Protein 3KYF (pdb70)

Nearest PDB structures (foldseek):
  3kyf-assembly1_A  TM=1.004E+00  e=5.382E-46  Pseudomonas putida KT2440
  2gjg-assembly1_A-2  TM=5.009E-01  e=6.702E-38  Pseudomonas putida KT2440
  5vx6-assembly1_A  TM=5.364E-01  e=2.526E-08  Bacillus subtilis subsp. subtilis str. 168
  3ba3-assembly1_A  TM=5.776E-01  e=5.007E-01  Lactiplantibacillus plantarum WCFS1
  2ou5-assembly1_B  TM=3.937E-01  e=4.277E-01  Jannaschia sp. CCS1

Secondary structure (DSSP, 8-state):
--PPEEE-SHHHHHHHHHHHHHTT--EEEEETT---EEEE-EEEEETTTTEEEEE--BSGGGHHHHHTT--EEEEEEETTEEEEEEE-S--EEEEETTEEEEEEPPPS-EEEE---SSPPEEPPGGGPPEEEE--TT--SSSPEEEEEEEE-SSEEEEEEEB--GGG--TT-EEEEEEETTTT-EEEEEEEEEEEEEEGGGTEEEEEEEEES--HHHHHHHHHHHHHHHH-

CATH classification: 2.30.110.10 (+1 more: 2.40.10.220)

InterPro domains:
  IPR009875 PilZ domain [PF07238] (121-234)
  IPR009926 Type III secretion system flagellar brake protein YcgR, PilZN domain [PF07317] (14-118)
  IPR012349 FMN-binding split barrel [G3DSA:2.30.110.10] (8-121)
  IPR023787 Type III secretion system flagellar brake protein YcgR [MF_01457] (7-243)

B-factor: mean 34.26, std 12.41, range [9.66, 93.75]

Structure (mmCIF, N/CA/C/O backbone):
data_3KYF
#
_entry.id   3KYF
#
_cell.length_a   112.700
_cell.length_b   41.304
_cell.length_c   61.590
_cell.angle_alpha   90.00
_cell.angle_beta   92.21
_cell.angle_gamma   90.00
#
_symmetry.space_group_name_H-M   'C 1 2 1'
#
loop_
_entity.id
_entity.type
_entity.pdbx_description
1 polymer 'Putative uncharacterized protein'
2 non-polymer "GUANOSINE-5'-MONOPHOSPHATE"
3 water water
#
loop_
_atom_site.group_PDB
_atom_site.id
_atom_site.type_symbol
_atom_site.label_atom_id
_atom_site.label_alt_id
_atom_site.label_comp_id
_atom_site.label_asym_id
_atom_site.label_entity_id
_atom_site.label_seq_id
_atom_site.pdbx_PDB_ins_code
_atom_site.Cartn_x
_atom_site.Cartn_y
_atom_site.Cartn_z
_atom_site.occupancy
_atom_site.B_iso_or_equiv
_atom_site.auth_seq_id
_atom_site.auth_comp_id
_atom_site.auth_asym_id
_atom_site.auth_atom_id
_atom_site.pdbx_PDB_model_num
ATOM 1 N N . PRO A 1 1 ? -5.253 20.709 2.744 1.00 56.29 8 PRO A N 1
ATOM 2 C CA . PRO A 1 1 ? -6.490 21.326 3.279 1.00 55.41 8 PRO A CA 1
ATOM 3 C C . PRO A 1 1 ? -7.770 20.611 2.821 1.00 53.59 8 PRO A C 1
ATOM 4 O O . PRO A 1 1 ? -8.069 19.517 3.292 1.00 54.88 8 PRO A O 1
ATOM 8 N N . GLN A 1 2 ? -8.513 21.241 1.911 1.00 50.83 9 GLN A N 1
ATOM 9 C CA . GLN A 1 2 ? -9.768 20.710 1.358 1.00 47.21 9 GLN A CA 1
ATOM 10 C C . GLN A 1 2 ? -10.910 20.558 2.350 1.00 41.40 9 GLN A C 1
ATOM 11 O O . GLN A 1 2 ? -10.893 19.683 3.213 1.00 40.11 9 GLN A O 1
ATOM 17 N N . PRO A 1 3 ? -11.939 21.404 2.215 1.00 38.20 10 PRO A N 1
ATOM 18 C CA . PRO A 1 3 ? -13.105 21.383 3.099 1.00 33.48 10 PRO A CA 1
ATOM 19 C C . PRO A 1 3 ? -13.938 20.115 2.958 1.00 31.99 10 PRO A C 1
ATOM 20 O O . PRO A 1 3 ? -13.792 19.362 1.999 1.00 30.52 10 PRO A O 1
ATOM 24 N N . PRO A 1 4 ? -14.825 19.860 3.925 1.00 31.87 11 PRO A N 1
ATOM 25 C CA . PRO A 1 4 ? -15.665 18.661 3.868 1.00 31.51 11 PRO A CA 1
ATOM 26 C C . PRO A 1 4 ? -16.734 18.665 2.784 1.00 32.31 11 PRO A C 1
ATOM 27 O O . PRO A 1 4 ? -17.110 19.720 2.252 1.00 28.83 11 PRO A O 1
ATOM 31 N N . LYS A 1 5 ? -17.185 17.465 2.428 1.00 29.72 12 LYS A N 1
ATOM 32 C CA . LYS A 1 5 ? -18.244 17.317 1.447 1.00 27.65 12 LYS A CA 1
ATOM 33 C C . LYS A 1 5 ? -19.476 17.788 2.195 1.00 27.19 12 LYS A C 1
ATOM 34 O O . LYS A 1 5 ? -19.594 17.592 3.412 1.00 22.45 12 LYS A O 1
ATOM 40 N N . VAL A 1 6 ? -20.385 18.417 1.471 1.00 26.53 13 VAL A N 1
ATOM 41 C CA . VAL A 1 6 ? -21.640 18.868 2.055 1.00 28.49 13 VAL A CA 1
ATOM 42 C C . VAL A 1 6 ? -22.687 17.926 1.480 1.00 30.12 13 VAL A C 1
ATOM 43 O O . VAL A 1 6 ? -22.956 17.974 0.280 1.00 32.05 13 VAL A O 1
ATOM 47 N N . LEU A 1 7 ? -23.243 17.054 2.316 1.00 26.03 14 LEU A N 1
ATOM 48 C CA . LEU A 1 7 ? -24.263 16.118 1.872 1.00 28.13 14 LEU A CA 1
ATOM 49 C C . LEU A 1 7 ? -25.592 16.822 2.090 1.00 30.72 14 LEU A C 1
ATOM 50 O O . LEU A 1 7 ? -25.889 17.275 3.202 1.00 29.32 14 LEU A O 1
ATOM 55 N N . SER A 1 8 ? -26.404 16.922 1.044 1.00 30.98 15 SER A N 1
ATOM 56 C CA . SER A 1 8 ? -27.666 17.621 1.204 1.00 32.18 15 SER A CA 1
ATOM 57 C C . SER A 1 8 ? -28.922 16.867 0.809 1.00 34.17 15 SER A C 1
ATOM 58 O O . SER A 1 8 ? -29.997 17.457 0.766 1.00 36.98 15 SER A O 1
ATOM 61 N N . THR A 1 9 ? -28.810 15.571 0.539 1.00 33.03 16 THR A N 1
ATOM 62 C CA . THR A 1 9 ? -29.989 14.804 0.164 1.00 34.98 16 THR A CA 1
ATOM 63 C C . THR A 1 9 ? -30.374 13.794 1.243 1.00 33.66 16 THR A C 1
ATOM 64 O O . THR A 1 9 ? -29.513 13.192 1.875 1.00 33.09 16 THR A O 1
ATOM 68 N N . PRO A 1 10 ? -31.682 13.619 1.485 1.00 33.53 17 PRO A N 1
ATOM 69 C CA . PRO A 1 10 ? -32.149 12.670 2.499 1.00 31.01 17 PRO A CA 1
ATOM 70 C C . PRO A 1 10 ? -31.509 11.297 2.346 1.00 31.64 17 PRO A C 1
ATOM 71 O O . PRO A 1 10 ? -31.152 10.651 3.332 1.00 30.20 17 PRO A O 1
ATOM 75 N N . LEU A 1 11 ? -31.365 10.857 1.104 1.00 32.65 18 LEU A N 1
ATOM 76 C CA . LEU A 1 11 ? -30.763 9.564 0.798 1.00 35.07 18 LEU A CA 1
ATOM 77 C C . LEU A 1 11 ? -29.339 9.432 1.363 1.00 34.07 18 LEU A C 1
ATOM 78 O O . LEU A 1 11 ? -29.032 8.470 2.073 1.00 34.53 18 LEU A O 1
ATOM 83 N N . GLU A 1 12 ? -28.479 10.397 1.041 1.00 29.43 19 GLU A N 1
ATOM 84 C CA . GLU A 1 12 ? -27.094 10.399 1.511 1.00 29.04 19 GLU A CA 1
ATOM 85 C C . GLU A 1 12 ? -27.038 10.606 3.019 1.00 26.47 19 GLU A C 1
ATOM 86 O O . GLU A 1 12 ? -26.339 9.889 3.734 1.00 25.12 19 GLU A O 1
ATOM 92 N N . ILE A 1 13 ? -27.766 11.614 3.482 1.00 25.34 20 ILE A N 1
ATOM 93 C CA . ILE A 1 13 ? -27.831 11.941 4.900 1.00 26.97 20 ILE A CA 1
ATOM 94 C C . ILE A 1 13 ? -28.207 10.709 5.736 1.00 25.21 20 ILE A C 1
ATOM 95 O O . ILE A 1 13 ? -27.494 10.359 6.679 1.00 23.35 20 ILE A O 1
ATOM 100 N N . ALA A 1 14 ? -29.300 10.041 5.373 1.00 23.17 21 ALA A N 1
ATOM 101 C CA . ALA A 1 14 ? -29.758 8.861 6.102 1.00 23.57 21 ALA A CA 1
ATOM 102 C C . ALA A 1 14 ? -28.771 7.704 6.024 1.00 24.06 21 ALA A C 1
ATOM 103 O O . ALA A 1 14 ? -28.613 6.946 6.986 1.00 23.59 21 ALA A O 1
ATOM 105 N N . ALA A 1 15 ? -28.105 7.565 4.883 1.00 24.37 22 ALA A N 1
ATOM 106 C CA . ALA A 1 15 ? -27.144 6.481 4.716 1.00 24.84 22 ALA A CA 1
ATOM 107 C C . ALA A 1 15 ? -25.945 6.648 5.634 1.00 23.85 22 ALA A C 1
ATOM 108 O O . ALA A 1 15 ? -25.431 5.670 6.180 1.00 23.81 22 ALA A O 1
ATOM 110 N N . ASN A 1 16 ? -25.482 7.880 5.805 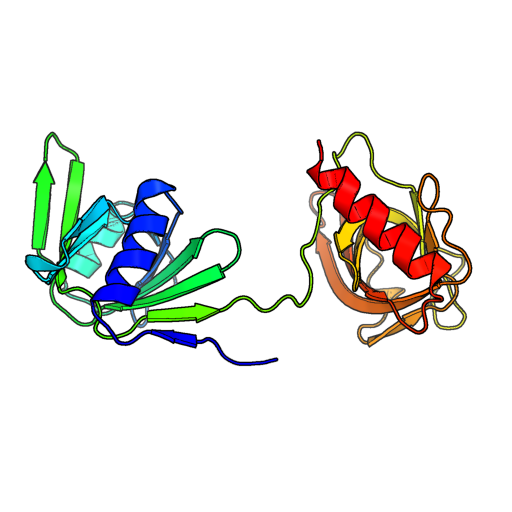1.00 23.70 23 ASN A N 1
ATOM 111 C CA . ASN A 1 16 ? -24.339 8.108 6.676 1.00 24.29 23 ASN A CA 1
ATOM 112 C C . ASN A 1 16 ? -24.768 7.977 8.145 1.00 26.42 23 ASN A C 1
ATOM 113 O O . ASN A 1 16 ? -24.020 7.450 8.979 1.00 27.73 23 ASN A O 1
ATOM 118 N N . LEU A 1 17 ? -25.977 8.437 8.459 1.00 24.45 24 LEU A N 1
ATOM 119 C CA . LEU A 1 17 ? -26.493 8.337 9.819 1.00 24.95 24 LEU A CA 1
ATOM 120 C C . LEU A 1 17 ? -26.686 6.873 10.210 1.00 26.48 24 LEU A C 1
ATOM 121 O O . LEU A 1 17 ? -26.481 6.507 11.365 1.00 24.57 24 LEU A O 1
ATOM 126 N N . ARG A 1 18 ? -27.078 6.034 9.252 1.00 28.14 25 ARG A N 1
ATOM 127 C CA . ARG A 1 18 ? -27.275 4.621 9.552 1.00 29.51 25 ARG A CA 1
ATOM 128 C C . ARG A 1 18 ? -25.930 3.967 9.876 1.00 27.89 25 ARG A C 1
ATOM 129 O O . ARG A 1 18 ? -25.850 3.074 10.728 1.00 27.64 25 ARG A O 1
ATOM 137 N N . GLN A 1 19 ? -24.875 4.419 9.203 1.00 25.04 26 GLN A N 1
ATOM 138 C CA . GLN A 1 19 ? -23.545 3.877 9.449 1.00 25.14 26 GLN A CA 1
ATOM 139 C C . GLN A 1 19 ? -23.075 4.202 10.870 1.00 26.91 26 GLN A C 1
ATOM 140 O O . GLN A 1 19 ? -22.492 3.344 11.537 1.00 26.00 26 GLN A O 1
ATOM 146 N N . LEU A 1 20 ? -23.338 5.427 11.338 1.00 24.46 27 LEU A N 1
ATOM 147 C CA . LEU A 1 20 ? -22.950 5.824 12.695 1.00 23.40 27 LEU A CA 1
ATOM 148 C C . LEU A 1 20 ? -23.720 4.947 13.682 1.00 25.78 27 LEU A C 1
ATOM 149 O O . LEU A 1 20 ? -23.197 4.533 14.736 1.00 24.06 27 LEU A O 1
ATOM 154 N N . GLN A 1 21 ? -24.966 4.663 13.317 1.00 25.14 28 GLN A N 1
ATOM 155 C CA . GLN A 1 21 ? -25.857 3.849 14.132 1.00 28.69 28 GLN A CA 1
ATOM 156 C C . GLN A 1 21 ? -25.393 2.396 14.225 1.00 30.38 28 GLN A C 1
ATOM 157 O O . GLN A 1 21 ? -25.136 1.882 15.306 1.00 31.09 28 GLN A O 1
ATOM 163 N N . GLU A 1 22 ? -25.277 1.747 13.078 1.00 33.28 29 GLU A N 1
ATOM 164 C CA . GLU A 1 22 ? -24.876 0.352 13.034 1.00 36.62 29 GLU A CA 1
ATOM 165 C C . GLU A 1 22 ? -23.504 0.075 13.636 1.00 36.75 29 GLU A C 1
ATOM 166 O O . GLU A 1 22 ? -23.255 -1.025 14.115 1.00 35.81 29 GLU A O 1
ATOM 172 N N . SER A 1 23 ? -22.623 1.073 13.620 1.00 35.21 30 SER A N 1
ATOM 173 C CA . SER A 1 23 ? -21.284 0.919 14.180 1.00 32.59 30 SER A CA 1
ATOM 174 C C . SER A 1 23 ? -21.209 1.428 15.618 1.00 31.28 30 SER A C 1
ATOM 175 O O . SER A 1 23 ? -20.164 1.337 16.255 1.00 33.03 30 SER A O 1
ATOM 178 N N . HIS A 1 24 ? -22.307 1.974 16.128 1.00 30.29 31 HIS A N 1
ATOM 179 C CA . HIS A 1 24 ? -22.321 2.497 17.489 1.00 34.61 31 HIS A CA 1
ATOM 180 C C . HIS A 1 24 ? -21.174 3.512 17.646 1.00 33.38 31 HIS A C 1
ATOM 181 O O . HIS A 1 24 ? -20.459 3.533 18.654 1.00 32.39 31 HIS A O 1
ATOM 188 N N . ASP A 1 25 ? -20.992 4.347 16.629 1.00 32.37 32 ASP A N 1
ATOM 189 C CA . ASP A 1 25 ? -19.950 5.363 16.678 1.00 30.11 32 ASP A CA 1
ATOM 190 C C . ASP A 1 25 ? -20.348 6.451 17.673 1.00 27.73 32 ASP A C 1
ATOM 191 O O . ASP A 1 25 ? -21.426 7.035 17.589 1.00 29.04 32 ASP A O 1
ATOM 196 N N . PRO A 1 26 ? -19.482 6.727 18.647 1.00 28.25 33 PRO A N 1
ATOM 197 C CA . PRO A 1 26 ? -19.810 7.761 19.627 1.00 25.81 33 PRO A CA 1
ATOM 198 C C . PRO A 1 26 ? -19.902 9.153 19.007 1.00 23.26 33 PRO A C 1
ATOM 199 O O . PRO A 1 26 ? -19.107 9.518 18.136 1.00 21.83 33 PRO A O 1
ATOM 203 N N . LEU A 1 27 ? -20.878 9.924 19.472 1.00 20.45 34 LEU A N 1
ATOM 204 C CA . LEU A 1 27 ? -21.104 11.280 18.987 1.00 20.95 34 LEU A CA 1
ATOM 205 C C . LEU A 1 27 ? -20.749 12.263 20.084 1.00 24.38 34 LEU A C 1
ATOM 206 O O . LEU A 1 27 ? -20.850 11.944 21.274 1.00 21.89 34 LEU A O 1
ATOM 211 N N . ILE A 1 28 ? -20.322 13.455 19.690 1.00 22.33 35 ILE A N 1
ATOM 212 C CA . ILE A 1 28 ? -20.048 14.487 20.675 1.00 24.93 35 ILE A CA 1
ATOM 213 C C . ILE A 1 28 ? -21.069 15.566 20.380 1.00 23.78 35 ILE A C 1
ATOM 214 O O . ILE A 1 28 ? -21.165 16.058 19.255 1.00 24.95 35 ILE A O 1
ATOM 219 N N . ILE A 1 29 ? -21.849 15.903 21.395 1.00 25.54 36 ILE A N 1
ATOM 220 C CA . ILE A 1 29 ? -22.860 16.922 21.279 1.00 24.49 36 ILE A CA 1
ATOM 221 C C . ILE A 1 29 ? -22.384 18.194 21.978 1.00 26.59 36 ILE A C 1
ATOM 222 O O . ILE A 1 29 ? -21.948 18.165 23.131 1.00 27.78 36 ILE A O 1
ATOM 227 N N . THR A 1 30 ? -22.452 19.308 21.268 1.00 23.99 37 THR A N 1
ATOM 228 C CA . THR A 1 30 ? -22.039 20.582 21.826 0.50 26.14 37 THR A CA 1
ATOM 229 C C . THR A 1 30 ? -23.201 21.556 21.761 1.00 25.15 37 THR A C 1
ATOM 230 O O . THR A 1 30 ? -23.653 21.915 20.678 1.00 29.50 37 THR A O 1
ATOM 234 N N . PHE A 1 31 ? -23.707 21.972 22.918 1.00 28.76 38 PHE A N 1
ATOM 235 C CA . PHE A 1 31 ? -24.821 22.920 22.955 1.00 29.77 38 PHE A CA 1
ATOM 236 C C . PHE A 1 31 ? -24.324 24.344 22.723 1.00 33.02 38 PHE A C 1
ATOM 237 O O . PHE A 1 31 ? -23.231 24.719 23.157 1.00 29.53 38 PHE A O 1
ATOM 245 N N . HIS A 1 32 ? -25.120 25.127 22.008 1.00 35.80 39 HIS A N 1
ATOM 246 C CA . HIS A 1 32 ? -24.749 26.501 21.719 1.00 41.60 39 HIS A CA 1
ATOM 247 C C . HIS A 1 32 ? -24.389 27.271 22.986 1.00 40.91 39 HIS A C 1
ATOM 248 O O . HIS A 1 32 ? -25.167 27.331 23.939 1.00 39.14 39 HIS A O 1
ATOM 255 N N . ASP A 1 33 ? -23.195 27.846 22.995 1.00 41.94 40 ASP A N 1
ATOM 256 C CA . ASP A 1 33 ? -22.756 28.653 24.119 1.00 42.28 40 ASP A CA 1
ATOM 257 C C . ASP A 1 33 ? -22.653 27.911 25.457 1.00 42.85 40 ASP A C 1
ATOM 258 O O . ASP A 1 33 ? -22.969 28.461 26.516 1.00 40.39 40 ASP A O 1
ATOM 263 N N . ARG A 1 34 ? -22.221 26.655 25.401 1.00 41.17 41 ARG A N 1
ATOM 264 C CA . ARG A 1 34 ? -22.022 25.844 26.601 1.00 41.14 41 ARG A CA 1
ATOM 265 C C . ARG A 1 34 ? -20.769 24.994 26.388 1.00 42.95 41 ARG A C 1
ATOM 266 O O . ARG A 1 34 ? -20.702 24.165 25.485 1.00 44.01 41 ARG A O 1
ATOM 274 N N . SER A 1 35 ? -19.771 25.227 27.229 1.00 44.39 42 SER A N 1
ATOM 275 C CA . SER A 1 35 ? -18.489 24.549 27.133 1.00 46.86 42 SER A CA 1
ATOM 276 C C . SER A 1 35 ? -18.507 23.035 27.059 1.00 45.49 42 SER A C 1
ATOM 277 O O . SER A 1 35 ? -17.983 22.445 26.115 1.00 47.28 42 SER A O 1
ATOM 280 N N . HIS A 1 36 ? -19.108 22.415 28.064 1.00 43.40 43 HIS A N 1
ATOM 281 C CA . HIS A 1 36 ? -19.153 20.966 28.188 1.00 42.08 43 HIS A CA 1
ATOM 282 C C . HIS A 1 36 ? -19.639 20.150 26.995 1.00 41.07 43 HIS A C 1
ATOM 283 O O . HIS A 1 36 ? -20.649 20.476 26.376 1.00 40.48 43 HIS A O 1
ATOM 290 N N . ARG A 1 37 ? -18.917 19.078 26.673 1.00 39.98 44 ARG A N 1
ATOM 291 C CA . ARG A 1 37 ? -19.334 18.216 25.569 1.00 42.02 44 ARG A CA 1
ATOM 292 C C . ARG A 1 37 ? -19.974 16.935 26.094 1.00 38.31 44 ARG A C 1
ATOM 293 O O . ARG A 1 37 ? -19.466 16.290 27.008 1.00 40.02 44 ARG A O 1
ATOM 301 N N . PHE A 1 38 ? -21.111 16.584 25.516 1.00 32.91 45 PHE A N 1
ATOM 302 C CA . PHE A 1 38 ? -21.834 15.405 25.942 1.00 31.41 45 PHE A CA 1
ATOM 303 C C . PHE A 1 38 ? -21.691 14.290 24.913 1.00 30.52 45 PHE A C 1
ATOM 304 O O . PHE A 1 38 ? -21.319 14.535 23.765 1.00 32.10 45 PHE A O 1
ATOM 312 N N . GLN A 1 39 ? -21.961 13.063 25.334 1.00 29.47 46 GLN A N 1
ATOM 313 C CA . GLN A 1 39 ? -21.870 11.932 24.429 1.00 32.22 46 GLN A CA 1
ATOM 314 C C . GLN A 1 39 ? -23.227 11.325 24.171 1.00 30.14 46 GLN A C 1
ATOM 315 O O . GLN A 1 39 ? -24.086 11.312 25.045 1.00 32.82 46 GLN A O 1
ATOM 321 N N . SER A 1 40 ? -23.400 10.811 22.961 1.00 28.44 47 SER A N 1
ATOM 322 C CA . SER A 1 40 ? -24.646 10.188 22.554 1.00 26.94 47 SER A CA 1
ATOM 323 C C . SER A 1 40 ? -24.309 9.193 21.447 1.00 25.84 47 SER A C 1
ATOM 324 O O . SER A 1 40 ? -23.138 8.908 21.190 1.00 24.77 47 SER A O 1
ATOM 327 N N . TYR A 1 41 ? -25.344 8.656 20.813 1.00 25.93 48 TYR A N 1
ATOM 328 C CA . TYR A 1 41 ? -25.208 7.697 19.725 1.00 24.27 48 TYR A CA 1
ATOM 329 C C . TYR A 1 41 ? -26.451 7.861 18.851 1.00 23.47 48 TYR A C 1
ATOM 330 O O . TYR A 1 41 ? -27.481 8.339 19.328 1.00 22.27 48 TYR A O 1
ATOM 339 N N . VAL A 1 42 ? -26.356 7.471 17.581 1.00 25.34 49 VAL A N 1
ATOM 340 C CA . VAL A 1 42 ? -27.514 7.510 16.700 1.00 23.23 49 VAL A CA 1
ATOM 341 C C . VAL A 1 42 ? -28.216 6.193 17.029 1.00 24.70 49 VAL A C 1
ATOM 342 O O . VAL A 1 42 ? -27.588 5.140 16.995 1.00 24.80 49 VAL A O 1
ATOM 346 N N . VAL A 1 43 ? -29.502 6.234 17.349 1.00 25.04 50 VAL A N 1
ATOM 347 C CA . VAL A 1 43 ? -30.195 5.004 17.699 1.00 29.63 50 VAL A CA 1
ATOM 348 C C . VAL A 1 43 ? -31.379 4.688 16.812 1.00 32.53 50 VAL A C 1
ATOM 349 O O . VAL A 1 43 ? -31.987 3.629 16.940 1.00 33.90 50 VAL A O 1
ATOM 353 N N . HIS A 1 44 ? -31.714 5.597 15.909 1.00 31.86 51 HIS A N 1
ATOM 354 C CA . HIS A 1 44 ? -32.841 5.358 15.033 1.00 32.38 51 HIS A CA 1
ATOM 355 C C . HIS A 1 44 ? -32.771 6.281 13.826 1.00 33.67 51 HIS A C 1
ATOM 356 O O . HIS A 1 44 ? -32.619 7.488 13.972 1.00 31.41 51 HIS A O 1
ATOM 363 N N . VAL A 1 45 ? -32.858 5.690 12.638 1.00 33.82 52 VAL A N 1
ATOM 364 C CA . VAL A 1 45 ? -32.826 6.434 11.392 1.00 32.42 52 VAL A CA 1
ATOM 365 C C . VAL A 1 45 ? -33.949 5.904 10.505 1.00 32.13 52 VAL A C 1
ATOM 366 O O . VAL A 1 45 ? -33.973 4.719 10.162 1.00 29.85 52 VAL A O 1
ATOM 370 N N . ASP A 1 46 ? -34.874 6.787 10.147 1.00 32.09 53 ASP A N 1
ATOM 371 C CA . ASP A 1 46 ? -36.020 6.435 9.305 1.00 34.14 53 ASP A CA 1
ATOM 372 C C . ASP A 1 46 ? -36.253 7.565 8.300 1.00 34.65 53 ASP A C 1
ATOM 373 O O . ASP A 1 46 ? -36.929 8.555 8.603 1.00 29.76 53 ASP A O 1
ATOM 378 N N . ARG A 1 47 ? -35.677 7.404 7.112 1.00 35.46 54 ARG A N 1
ATOM 379 C CA . ARG A 1 47 ? -35.785 8.385 6.038 1.00 40.45 54 ARG A CA 1
ATOM 380 C C . ARG A 1 47 ? -37.226 8.652 5.590 1.00 42.86 54 ARG A C 1
ATOM 381 O O . ARG A 1 47 ? -37.589 9.799 5.317 1.00 44.65 54 ARG A O 1
ATOM 389 N N . GLU A 1 48 ? -38.037 7.601 5.496 1.00 43.70 55 GLU A N 1
ATOM 390 C CA . GLU A 1 48 ? -39.433 7.759 5.086 1.00 46.30 55 GLU A CA 1
ATOM 391 C C . GLU A 1 48 ? -40.192 8.663 6.050 1.00 44.09 55 GLU A C 1
ATOM 392 O O . GLU A 1 48 ? -40.962 9.524 5.628 1.00 42.93 55 GLU A O 1
ATOM 398 N N . SER A 1 49 ? -39.971 8.463 7.345 1.00 40.38 56 SER A N 1
ATOM 399 C CA . SER A 1 49 ? -40.637 9.263 8.363 1.00 39.09 56 SER A CA 1
ATOM 400 C C . SER A 1 49 ? -39.866 10.535 8.692 1.00 36.51 56 SER A C 1
ATOM 401 O O . SER A 1 49 ? -40.271 11.294 9.566 1.00 36.00 56 SER A O 1
ATOM 404 N N . ASN A 1 50 ? -38.766 10.760 7.984 1.00 34.54 57 ASN A N 1
ATOM 405 C CA . ASN A 1 50 ? -37.901 11.918 8.206 1.00 34.58 57 ASN A CA 1
ATOM 406 C C . ASN A 1 50 ? -37.624 12.056 9.690 1.00 32.62 57 ASN A C 1
ATOM 407 O O . ASN A 1 50 ? -37.704 13.149 10.257 1.00 32.02 57 ASN A O 1
ATOM 412 N N . THR A 1 51 ? -37.290 10.930 10.310 1.00 30.67 58 THR A N 1
ATOM 413 C CA . THR A 1 51 ? -37.013 10.888 11.738 1.00 31.86 58 THR A CA 1
ATOM 414 C C . THR A 1 51 ? -35.631 10.373 12.085 1.00 30.96 58 THR A C 1
ATOM 415 O O . THR A 1 51 ? -35.180 9.361 11.551 1.00 31.98 58 THR A O 1
ATOM 419 N N . LEU A 1 52 ? -34.982 11.084 13.001 1.00 30.56 59 LEU A N 1
ATOM 420 C CA . LEU A 1 52 ? -33.657 10.749 13.512 1.00 30.31 59 LEU A CA 1
ATOM 421 C C . LEU A 1 52 ? -33.762 10.779 15.040 1.00 30.44 59 LEU A C 1
ATOM 422 O O . LEU A 1 52 ? -34.309 11.726 15.601 1.00 28.66 59 LEU A O 1
ATOM 427 N N . ALA A 1 53 ? -33.244 9.754 15.710 1.00 28.85 60 ALA A N 1
ATOM 428 C CA . ALA A 1 53 ? -33.295 9.709 17.171 1.00 29.26 60 ALA A CA 1
ATOM 429 C C . ALA A 1 53 ? -31.896 9.542 17.750 1.00 27.80 60 ALA A C 1
ATOM 430 O O . ALA A 1 53 ? -31.126 8.709 17.280 1.00 27.71 60 ALA A O 1
ATOM 432 N N . LEU A 1 54 ? -31.578 10.342 18.767 1.00 27.46 61 LEU A N 1
ATOM 433 C CA . LEU A 1 54 ? -30.277 10.286 19.429 1.00 25.93 61 LEU A CA 1
ATOM 434 C C . LEU A 1 54 ? -30.403 9.663 20.811 1.00 27.40 61 LEU A C 1
ATOM 435 O O . LEU A 1 54 ? -31.394 9.863 21.512 1.00 31.02 61 LEU A O 1
ATOM 440 N N . ASP A 1 55 ? -29.376 8.926 21.202 1.00 27.13 62 ASP A N 1
ATOM 441 C CA . ASP A 1 55 ? -29.348 8.250 22.489 1.00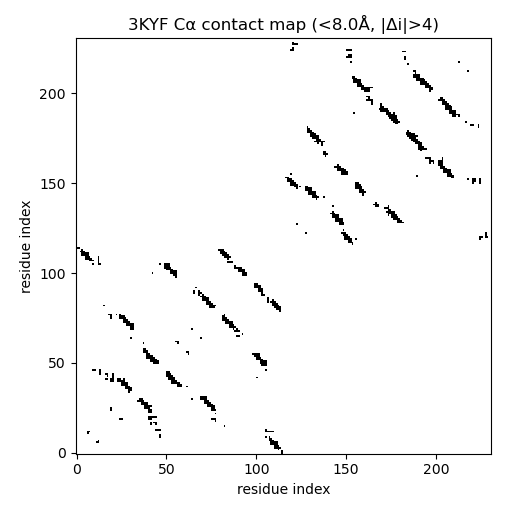 27.45 62 ASP A CA 1
ATOM 442 C C . ASP A 1 55 ? -29.245 9.210 23.667 1.00 30.16 62 ASP A C 1
ATOM 443 O O . ASP A 1 55 ? -28.729 10.324 23.554 1.00 26.87 62 ASP A O 1
ATOM 448 N N . GLU A 1 56 ? -29.766 8.758 24.799 1.00 29.46 63 GLU A N 1
ATOM 449 C CA . GLU A 1 56 ? -29.754 9.513 26.043 1.00 35.25 63 GLU A CA 1
ATOM 450 C C . GLU A 1 56 ? -28.395 10.189 26.306 1.00 35.76 63 GLU A C 1
ATOM 451 O O . GLU A 1 56 ? -27.350 9.551 26.202 1.00 34.31 63 GLU A O 1
ATOM 457 N N . MET A 1 57 ? -28.416 11.475 26.651 1.00 37.86 64 MET A N 1
ATOM 458 C CA . MET A 1 57 ? -27.185 12.224 26.920 1.00 40.21 64 MET A CA 1
ATOM 459 C C . MET A 1 57 ? -26.311 11.591 28.007 1.00 40.76 64 MET A C 1
ATOM 460 O O . MET A 1 57 ? -26.790 10.874 28.883 1.00 39.52 64 MET A O 1
ATOM 465 N N . ILE A 1 58 ? -25.023 11.902 27.951 1.00 41.50 65 ILE A N 1
ATOM 466 C CA . ILE A 1 58 ? -24.049 11.437 28.929 1.00 41.40 65 ILE A CA 1
ATOM 467 C C . ILE A 1 58 ? -23.023 12.560 29.085 1.00 42.17 65 ILE A C 1
ATOM 468 O O . ILE A 1 58 ? -22.279 12.856 28.151 1.00 41.64 65 ILE A O 1
ATOM 473 N N . PRO A 1 59 ? -22.984 13.215 30.263 1.00 42.63 66 PRO A N 1
ATOM 474 C CA . PRO A 1 59 ? -23.814 12.991 31.453 1.00 40.37 66 PRO A CA 1
ATOM 475 C C . PRO A 1 59 ? -25.313 13.251 31.261 1.00 40.39 66 PRO A C 1
ATOM 476 O O . PRO A 1 59 ? -25.722 14.091 30.455 1.00 40.33 66 PRO A O 1
ATOM 480 N N . ARG A 1 60 ? -26.118 12.528 32.033 1.00 39.20 67 ARG A N 1
ATOM 481 C CA . ARG A 1 60 ? -27.576 12.614 31.976 1.00 42.26 67 ARG A CA 1
ATOM 482 C C . ARG A 1 60 ? -28.135 14.025 32.164 1.00 41.00 67 ARG A C 1
ATOM 483 O O . ARG A 1 60 ? -29.215 14.336 31.661 1.00 39.69 67 ARG A O 1
ATOM 491 N N . ASP A 1 61 ? -27.400 14.878 32.876 1.00 41.22 68 ASP A N 1
ATOM 492 C CA . ASP A 1 61 ? -27.852 16.242 33.127 0.40 39.95 68 ASP A CA 1
ATOM 493 C C . ASP A 1 61 ? -28.027 17.047 31.839 1.00 40.14 68 ASP A C 1
ATOM 494 O O . ASP A 1 61 ? -28.811 18.003 31.794 1.00 41.04 68 ASP A O 1
ATOM 499 N N . GLY A 1 62 ? -27.303 16.6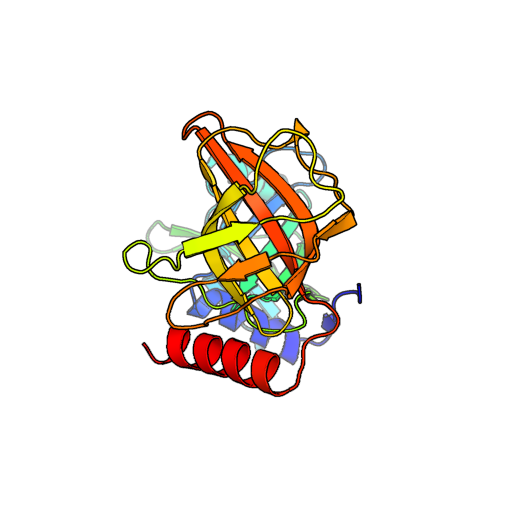62 30.792 1.00 39.84 69 GLY A N 1
ATOM 500 C CA . GLY A 1 62 ? -27.409 17.365 29.522 1.00 38.59 69 GLY A CA 1
ATOM 501 C C . GLY A 1 62 ? -28.816 17.346 28.939 1.00 38.56 69 GLY A C 1
ATOM 502 O O . GLY A 1 62 ? -29.171 18.198 28.124 1.00 36.64 69 GLY A O 1
ATOM 503 N N . GLU A 1 63 ? -29.624 16.373 29.356 1.00 38.57 70 GLU A N 1
ATOM 504 C CA . GLU A 1 63 ? -30.992 16.260 28.865 1.00 38.37 70 GLU A CA 1
ATOM 505 C C . GLU A 1 63 ? -31.768 17.545 29.134 1.00 38.78 70 GLU A C 1
ATOM 506 O O . GLU A 1 63 ? -32.772 17.833 28.480 1.00 38.81 70 GLU A O 1
ATOM 512 N N . LYS A 1 64 ? -31.288 18.326 30.092 1.00 38.16 71 LYS A N 1
ATOM 513 C CA . LYS A 1 64 ? -31.944 19.572 30.443 1.00 39.49 71 LYS A CA 1
ATOM 514 C C . LYS A 1 64 ? -31.946 20.544 29.281 1.00 38.83 71 LYS A C 1
ATOM 515 O O . LYS A 1 64 ? -32.926 21.247 29.055 1.00 37.97 71 LYS A O 1
ATOM 521 N N . PHE A 1 65 ? -30.846 20.576 28.538 1.00 38.25 72 PHE A N 1
ATOM 522 C CA . PHE A 1 65 ? -30.726 21.491 27.414 1.00 36.24 72 PHE A CA 1
ATOM 523 C C . PHE A 1 65 ? -31.596 21.083 26.244 1.00 35.97 72 PHE A C 1
ATOM 524 O O . PHE A 1 65 ? -32.024 21.925 25.456 1.00 35.51 72 PHE A O 1
ATOM 532 N N . ILE A 1 66 ? -31.857 19.788 26.129 1.00 35.96 73 ILE A N 1
ATOM 533 C CA . ILE A 1 66 ? -32.712 19.311 25.065 1.00 35.76 73 ILE A CA 1
ATOM 534 C C . ILE A 1 66 ? -34.137 19.698 25.450 1.00 38.88 73 ILE A C 1
ATOM 535 O O . ILE A 1 66 ? -34.947 20.041 24.591 1.00 38.10 73 ILE A O 1
ATOM 540 N N . GLU A 1 67 ? -34.435 19.674 26.748 1.00 41.65 74 GLU A N 1
ATOM 541 C CA . GLU A 1 67 ? -35.760 20.074 27.220 1.00 43.10 74 GLU A CA 1
ATOM 542 C C . GLU A 1 67 ? -35.907 21.564 26.932 1.00 41.88 74 GLU A C 1
ATOM 543 O O . GLU A 1 67 ? -36.948 22.015 26.455 1.00 42.98 74 GLU A O 1
ATOM 549 N N . ASN A 1 68 ? -34.849 22.323 27.206 1.00 41.84 75 ASN A N 1
ATOM 550 C CA . ASN A 1 68 ? -34.855 23.761 26.962 1.00 41.95 75 ASN A CA 1
ATOM 551 C C . ASN A 1 68 ? -35.009 24.013 25.472 1.00 42.66 75 ASN A C 1
ATOM 552 O O . ASN A 1 68 ? -35.303 25.130 25.050 1.00 42.68 75 ASN A O 1
ATOM 557 N N . GLY A 1 69 ? -34.793 22.973 24.675 1.00 40.02 76 GLY A N 1
ATOM 558 C CA . GLY A 1 69 ? -34.898 23.123 23.237 1.00 37.54 76 GLY A CA 1
ATOM 559 C C . GLY A 1 69 ? -33.751 23.958 22.705 1.00 36.58 76 GLY A C 1
ATOM 560 O O . GLY A 1 69 ? -33.922 24.751 21.780 1.00 38.67 76 GLY A O 1
ATOM 561 N N . GLU A 1 70 ? -32.575 23.784 23.294 1.00 33.16 77 GLU A N 1
ATOM 562 C CA . GLU A 1 70 ? -31.398 24.531 22.872 1.00 34.93 77 GLU A CA 1
ATOM 563 C C . GLU A 1 70 ? -30.747 23.940 21.620 1.00 33.35 77 GLU A C 1
ATOM 564 O O . GLU A 1 70 ? -30.768 22.727 21.401 1.00 30.31 77 GLU A O 1
ATOM 570 N N . HIS A 1 71 ? -30.167 24.811 20.801 1.00 32.60 78 HIS A N 1
ATOM 571 C CA . HIS A 1 71 ? -29.508 24.384 19.572 1.00 33.85 78 HIS A CA 1
ATOM 572 C C . HIS A 1 71 ? -28.163 23.741 19.870 1.00 34.25 78 HIS A C 1
ATOM 573 O O . HIS A 1 71 ? -27.469 24.143 20.809 1.00 35.09 78 HIS A O 1
ATOM 580 N N . PHE A 1 72 ? -27.797 22.738 19.078 1.00 31.92 79 PHE A N 1
ATOM 581 C CA . PHE A 1 72 ? -26.527 22.058 19.278 1.00 31.27 79 PHE A CA 1
ATOM 582 C C . PHE A 1 72 ? -25.910 21.525 17.994 1.00 30.69 79 PHE A C 1
ATOM 583 O O . PHE A 1 72 ? -26.572 21.412 16.960 1.00 29.26 79 PHE A O 1
ATOM 591 N N . ARG A 1 73 ? -24.624 21.208 18.073 1.00 29.81 80 ARG A N 1
ATOM 592 C CA . ARG A 1 73 ? -23.927 20.650 16.938 1.00 30.45 80 ARG A CA 1
ATOM 593 C C . ARG A 1 73 ? -23.620 19.212 17.342 1.00 26.24 80 ARG A C 1
ATOM 594 O O . ARG A 1 73 ? -23.511 18.904 18.523 1.00 23.06 80 ARG A O 1
ATOM 602 N N . VAL A 1 74 ? -23.520 18.332 16.354 1.00 25.67 81 VAL A N 1
ATOM 603 C CA . VAL A 1 74 ? -23.252 16.923 16.601 1.00 22.88 81 VAL A CA 1
ATOM 604 C C . VAL A 1 74 ? -22.155 16.492 15.670 1.00 24.22 81 VAL A C 1
ATOM 605 O O . VAL A 1 74 ? -22.140 16.862 14.496 1.00 22.63 81 VAL A O 1
ATOM 609 N N . GLU A 1 75 ? -21.217 15.719 16.193 1.00 28.09 82 GLU A N 1
ATOM 610 C CA . GLU A 1 75 ? -20.159 15.214 15.347 1.00 30.78 82 GLU A CA 1
ATOM 611 C C . GLU A 1 75 ? -19.736 13.842 15.812 1.00 27.92 82 GLU A C 1
ATOM 612 O O . GLU A 1 75 ? -19.771 13.531 16.998 1.00 28.32 82 GLU A O 1
ATOM 618 N N . GLY A 1 76 ? -19.379 13.008 14.850 1.00 27.51 83 GLY A N 1
ATOM 619 C CA . GLY A 1 76 ? -18.948 11.664 15.168 1.00 26.83 83 GLY A CA 1
ATOM 620 C C . GLY A 1 76 ? -18.094 11.130 14.038 1.00 25.64 83 GLY A C 1
ATOM 621 O O . GLY A 1 76 ? -18.154 11.626 12.913 1.00 24.27 83 GLY A O 1
ATOM 622 N N . PHE A 1 77 ? -17.293 10.119 14.332 1.00 23.13 84 PHE A N 1
ATOM 623 C CA . PHE A 1 77 ? -16.454 9.525 13.310 1.00 24.35 84 PHE A CA 1
ATOM 624 C C . PHE A 1 77 ? -16.938 8.164 12.863 1.00 22.39 84 PHE A C 1
ATOM 625 O O . PHE A 1 77 ? -17.389 7.346 13.656 1.00 24.89 84 PHE A O 1
ATOM 633 N N . HIS A 1 78 ? -16.870 7.936 11.567 1.00 24.62 85 HIS A N 1
ATOM 634 C CA . HIS A 1 78 ? -17.217 6.636 11.044 1.00 25.74 85 HIS A CA 1
ATOM 635 C C . HIS A 1 78 ? -16.163 6.297 10.014 1.00 25.41 85 HIS A C 1
ATOM 636 O O . HIS A 1 78 ? -16.013 6.997 9.006 1.00 19.00 85 HIS A O 1
ATOM 643 N N . ASP A 1 79 ? -15.419 5.232 10.290 1.00 27.91 86 ASP A N 1
ATOM 644 C CA . ASP A 1 79 ? -14.378 4.781 9.386 1.00 27.21 86 ASP A CA 1
ATOM 645 C C . ASP A 1 79 ? -13.428 5.926 9.047 1.00 26.32 86 ASP A C 1
ATOM 646 O O . ASP A 1 79 ? -13.080 6.136 7.889 1.00 27.63 86 ASP A O 1
ATOM 651 N N . GLY A 1 80 ? -13.024 6.668 10.077 1.00 27.42 87 GLY A N 1
ATOM 652 C CA . GLY A 1 80 ? -12.104 7.779 9.899 1.00 23.69 87 GLY A CA 1
ATOM 653 C C . GLY A 1 80 ? -12.687 9.108 9.439 1.00 26.18 87 GLY A C 1
ATOM 654 O O . GLY A 1 80 ? -12.018 10.141 9.561 1.00 22.90 87 GLY A O 1
ATOM 655 N N . VAL A 1 81 ? -13.911 9.084 8.904 1.00 23.59 88 VAL A N 1
ATOM 656 C CA . VAL A 1 81 ? -14.588 10.288 8.404 1.00 20.39 88 VAL A CA 1
ATOM 657 C C . VAL A 1 81 ? -15.367 11.016 9.490 1.00 23.85 88 VAL A C 1
ATOM 658 O O . VAL A 1 81 ? -16.137 10.392 10.244 1.00 23.87 88 VAL A O 1
ATOM 662 N N . ARG A 1 82 ? -15.176 12.331 9.579 1.00 20.38 89 ARG A N 1
ATOM 663 C CA . ARG A 1 82 ? -15.913 13.099 10.573 1.00 21.65 89 ARG A CA 1
ATOM 664 C C . ARG A 1 82 ? -17.250 13.467 9.956 1.00 22.17 89 ARG A C 1
ATOM 665 O O . ARG A 1 82 ? -17.301 14.187 8.953 1.00 21.81 89 ARG A O 1
ATOM 673 N N . ILE A 1 83 ? -18.327 12.954 10.549 1.00 23.28 90 ILE A N 1
ATOM 674 C CA . ILE A 1 83 ? -19.691 13.225 10.090 1.00 23.69 90 ILE A CA 1
ATOM 675 C C . ILE A 1 83 ? -20.236 14.232 11.086 1.00 23.95 90 ILE A C 1
ATOM 676 O O . ILE A 1 83 ? -20.241 13.970 12.283 1.00 24.14 90 ILE A O 1
ATOM 681 N N . ALA A 1 84 ? -20.687 15.381 10.602 1.00 20.70 91 ALA A N 1
ATOM 682 C CA . ALA A 1 84 ? -21.175 16.412 11.502 1.00 21.65 91 ALA A CA 1
ATOM 683 C C . ALA A 1 84 ? -22.372 17.166 10.964 1.00 23.16 91 ALA A C 1
ATOM 684 O O . ALA A 1 84 ? -22.548 17.285 9.745 1.00 21.54 91 ALA A O 1
ATOM 686 N N . TRP A 1 85 ? -23.200 17.665 11.883 1.00 18.97 92 TRP A N 1
ATOM 687 C CA . TRP A 1 85 ? -24.370 18.435 11.500 1.00 22.25 92 TRP A CA 1
ATOM 688 C C . TRP A 1 85 ? -24.874 19.298 12.637 1.00 25.19 92 TRP A C 1
ATOM 689 O O . TRP A 1 85 ? -24.392 19.223 13.773 1.00 21.76 92 TRP A O 1
ATOM 700 N N . GLU A 1 86 ? -25.843 20.140 12.306 1.00 28.69 93 GLU A N 1
ATOM 701 C CA . GLU A 1 86 ? -26.451 21.035 13.272 1.00 32.98 93 GLU A CA 1
ATOM 702 C C . GLU A 1 86 ? -27.895 20.612 13.482 1.00 31.47 93 GLU A C 1
ATOM 703 O O . GLU A 1 86 ? -28.559 20.151 12.549 1.00 34.90 93 GLU A O 1
ATOM 709 N N . CYS A 1 87 ? -28.361 20.748 14.718 1.00 31.19 94 CYS A N 1
ATOM 710 C CA . CYS A 1 87 ? -29.731 20.416 15.093 1.00 31.40 94 CYS A CA 1
ATOM 711 C C . CYS A 1 87 ? -30.334 21.702 15.661 1.00 29.70 94 CYS A C 1
ATOM 712 O O . CYS A 1 87 ? -29.963 22.134 16.756 1.00 27.47 94 CYS A O 1
ATOM 715 N N . ASP A 1 88 ? -31.235 22.329 14.915 0.50 28.78 95 ASP A N 1
ATOM 716 C CA . ASP A 1 88 ? -31.848 23.571 15.369 0.50 32.02 95 ASP A CA 1
ATOM 717 C C . ASP A 1 88 ? -33.336 23.393 15.595 0.50 33.36 95 ASP A C 1
ATOM 718 O O . ASP A 1 88 ? -34.072 24.359 15.754 0.50 35.45 95 ASP A O 1
ATOM 723 N N . HIS A 1 89 ? -33.769 22.143 15.614 1.00 35.67 96 HIS A N 1
ATOM 724 C CA . HIS A 1 89 ? -35.170 21.818 15.805 1.00 40.17 96 HIS A CA 1
ATOM 725 C C . HIS A 1 89 ? -35.475 21.209 17.175 1.00 39.73 96 HIS A C 1
ATOM 726 O O . HIS A 1 89 ? -34.586 20.706 17.865 1.00 39.85 96 HIS A O 1
ATOM 733 N N . ALA A 1 90 ? -36.743 21.260 17.570 1.00 36.88 97 ALA A N 1
ATOM 734 C CA . ALA A 1 90 ? -37.155 20.727 18.859 1.00 34.03 97 ALA A CA 1
ATOM 735 C C . ALA A 1 90 ? -37.235 19.209 18.801 1.00 34.55 97 ALA A C 1
ATOM 736 O O . ALA A 1 90 ? -37.778 18.638 17.853 1.00 34.20 97 ALA A O 1
ATOM 738 N N . LEU A 1 91 ? -36.692 18.550 19.817 1.00 31.30 98 LEU A N 1
ATOM 739 C CA . LEU A 1 91 ? -36.715 17.100 19.837 1.00 28.63 98 LEU A CA 1
ATOM 740 C C . LEU A 1 91 ? -37.721 16.575 20.832 1.00 28.57 98 LEU A C 1
ATOM 741 O O . LEU A 1 91 ? -38.034 17.229 21.820 1.00 27.46 98 LEU A O 1
ATOM 746 N N . LYS A 1 92 ? -38.228 15.379 20.565 1.00 30.69 99 LYS A N 1
ATOM 747 C CA . LYS A 1 92 ? -39.186 14.751 21.454 1.00 30.98 99 LYS A CA 1
ATOM 748 C C . LYS A 1 92 ? -38.437 13.755 22.315 1.00 30.87 99 LYS A C 1
ATOM 749 O O . LYS A 1 92 ? -37.673 12.941 21.808 1.00 32.60 99 LYS A O 1
ATOM 755 N N . ILE A 1 93 ? -38.655 13.827 23.620 1.00 30.65 100 ILE A N 1
ATOM 756 C CA . ILE A 1 93 ? -37.999 12.918 24.539 1.00 32.13 100 ILE A CA 1
ATOM 757 C C . ILE A 1 93 ? -38.903 11.705 24.740 1.00 33.79 100 ILE A C 1
ATOM 758 O O . ILE A 1 93 ? -40.047 11.831 25.185 1.00 29.15 100 ILE A O 1
ATOM 763 N N . SER A 1 94 ? -38.379 10.534 24.382 1.00 36.06 101 SER A N 1
ATOM 764 C CA . SER A 1 94 ? -39.110 9.281 24.499 1.00 37.24 101 SER A CA 1
ATOM 765 C C . SER A 1 94 ? -38.367 8.269 25.350 1.00 39.03 101 SER A C 1
ATOM 766 O O . SER A 1 94 ? -37.142 8.328 25.493 1.00 33.69 101 SER A O 1
ATOM 769 N N . GLU A 1 95 ? -39.125 7.328 25.899 1.00 41.33 102 GLU A N 1
ATOM 770 C CA . GLU A 1 95 ? -38.567 6.293 26.751 1.00 45.27 102 GLU A CA 1
ATOM 771 C C . GLU A 1 95 ? -39.059 4.932 26.278 1.00 47.00 102 GLU A C 1
ATOM 772 O O . GLU A 1 95 ? -40.264 4.709 26.143 1.00 49.33 102 GLU A O 1
ATOM 778 N N . VAL A 1 96 ? -38.124 4.028 26.019 1.00 45.30 103 VAL A N 1
ATOM 779 C CA . VAL A 1 96 ? -38.470 2.685 25.585 1.00 43.83 103 VAL A CA 1
ATOM 780 C C . VAL A 1 96 ? -37.714 1.722 26.487 1.00 43.81 103 VAL A C 1
ATOM 781 O O . VAL A 1 96 ? -36.487 1.743 26.530 1.00 42.30 103 VAL A O 1
ATOM 785 N N . ASP A 1 97 ? -38.453 0.899 27.225 1.00 45.27 104 ASP A N 1
ATOM 786 C CA . ASP A 1 97 ? -37.844 -0.075 28.125 1.00 44.42 104 ASP A CA 1
ATOM 787 C C . ASP A 1 97 ? -36.831 0.582 29.056 1.00 42.75 104 ASP A C 1
ATOM 788 O O . ASP A 1 97 ? -35.772 0.022 29.329 1.00 42.60 104 ASP A O 1
ATOM 793 N N . GLY A 1 98 ? -37.157 1.779 29.537 1.00 42.28 105 GLY A N 1
ATOM 794 C CA . GLY A 1 98 ? -36.259 2.476 30.441 1.00 42.68 105 GLY A CA 1
ATOM 795 C C . GLY A 1 98 ? -35.200 3.342 29.779 1.00 42.24 105 GLY A C 1
ATOM 796 O O . GLY A 1 98 ? -34.690 4.277 30.397 1.00 44.68 105 GLY A O 1
ATOM 797 N N . HIS A 1 99 ? -34.853 3.033 28.534 1.00 38.57 106 HIS A N 1
ATOM 798 C CA . HIS A 1 99 ? -33.849 3.814 27.808 1.00 37.85 106 HIS A CA 1
ATOM 799 C C . HIS A 1 99 ? -34.540 4.982 27.103 1.00 35.25 106 HIS A C 1
ATOM 800 O O . HIS A 1 99 ? -35.478 4.781 26.333 1.00 37.44 106 HIS A O 1
ATOM 807 N N . ARG A 1 100 ? -34.099 6.202 27.371 1.00 30.57 107 ARG A N 1
ATOM 808 C CA . ARG A 1 100 ? -34.717 7.349 26.732 1.00 31.62 107 ARG A CA 1
ATOM 809 C C . ARG A 1 100 ? -33.904 7.789 25.502 1.00 30.88 107 ARG A C 1
ATOM 810 O O . ARG A 1 100 ? -32.727 7.434 25.351 1.00 27.20 107 ARG A O 1
ATOM 818 N N . CYS A 1 101 ? -34.556 8.525 24.607 1.00 27.18 108 CYS A N 1
ATOM 819 C CA . CYS A 1 101 ? -33.918 9.029 23.399 1.00 31.26 108 CYS A CA 1
ATOM 820 C C . CYS A 1 101 ? -34.621 10.296 22.933 1.00 30.21 108 CYS A C 1
ATOM 821 O O . CYS A 1 101 ? -35.738 10.597 23.353 1.00 30.49 108 CYS A O 1
ATOM 824 N N . TYR A 1 102 ? -33.952 11.043 22.070 1.00 31.17 109 TYR A N 1
ATOM 825 C CA . TYR A 1 102 ? -34.499 12.294 21.576 1.00 31.77 109 TYR A CA 1
ATOM 826 C C . TYR A 1 102 ? -34.653 12.167 20.086 1.00 30.87 109 TYR A C 1
ATOM 827 O O . TYR A 1 102 ? -33.681 11.909 19.382 1.00 32.07 109 TYR A O 1
ATOM 836 N N . SER A 1 103 ? -35.872 12.338 19.596 1.00 30.26 110 SER A N 1
ATOM 837 C CA . SER A 1 103 ? -36.084 12.203 18.171 1.00 31.00 110 SER A CA 1
ATOM 838 C C . SER A 1 103 ? -36.666 13.464 17.527 1.00 28.66 110 SER A C 1
ATOM 839 O O . SER A 1 103 ? -37.408 14.214 18.157 1.00 29.56 110 SER A O 1
ATOM 842 N N . GLY A 1 104 ? -36.279 13.695 16.274 1.00 28.65 111 GLY A N 1
ATOM 843 C CA . GLY A 1 104 ? -36.756 14.842 15.520 1.00 26.72 111 GLY A CA 1
ATOM 844 C C . GLY A 1 104 ? -36.490 14.632 14.041 1.00 25.82 111 GLY A C 1
ATOM 845 O O . GLY A 1 104 ? -36.160 13.519 13.623 1.00 23.26 111 GLY A O 1
ATOM 846 N N . PRO A 1 105 ? -36.636 15.676 13.213 1.00 24.55 112 PRO A N 1
ATOM 847 C CA . PRO A 1 105 ? -36.380 15.481 11.784 1.00 22.90 112 PRO A CA 1
ATOM 848 C C . PRO A 1 105 ? -34.897 15.316 11.415 1.00 27.92 112 PRO A C 1
ATOM 849 O O . PRO A 1 105 ? -33.997 15.743 12.162 1.00 25.51 112 PRO A O 1
ATOM 853 N N . LEU A 1 106 ? -34.650 14.667 10.277 1.00 23.58 113 LEU A N 1
ATOM 854 C CA . LEU A 1 106 ? -33.289 14.466 9.820 1.00 25.64 113 LEU A CA 1
ATOM 855 C C . LEU A 1 106 ? -32.705 15.833 9.571 1.00 26.51 113 LEU A C 1
ATOM 856 O O . LEU A 1 106 ? -33.436 16.778 9.296 1.00 27.36 113 LEU A O 1
ATOM 861 N N . PRO A 1 107 ? -31.383 15.979 9.704 1.00 30.16 114 PRO A N 1
ATOM 862 C CA . PRO A 1 107 ? -30.828 17.316 9.438 1.00 30.45 114 PRO A CA 1
ATOM 863 C C . PRO A 1 107 ? -30.876 17.557 7.923 1.00 31.67 114 PRO A C 1
ATOM 864 O O . PRO A 1 107 ? -30.753 16.606 7.144 1.00 34.16 114 PRO A O 1
ATOM 868 N N . GLN A 1 108 ? -31.070 18.806 7.497 1.00 33.52 115 GLN A N 1
ATOM 869 C CA . GLN A 1 108 ? -31.116 19.114 6.061 1.00 32.86 115 GLN A CA 1
ATOM 870 C C . GLN A 1 108 ? -29.751 18.905 5.393 1.00 32.55 115 GLN A C 1
ATOM 871 O O . GLN A 1 108 ? -29.675 18.590 4.200 1.00 31.80 115 GLN A O 1
ATOM 877 N N . GLU A 1 109 ? -28.674 19.101 6.152 1.00 28.80 116 GLU A N 1
ATOM 878 C CA . GLU A 1 109 ? -27.337 18.892 5.611 1.00 31.92 116 GLU A CA 1
ATOM 879 C C . GLU A 1 109 ? -26.404 18.276 6.651 1.00 29.24 116 GLU A C 1
ATOM 880 O O . GLU A 1 109 ? -26.605 18.428 7.856 1.00 26.63 116 GLU A O 1
ATOM 886 N N . VAL A 1 110 ? -25.392 17.568 6.164 1.00 26.60 117 VAL A N 1
ATOM 887 C CA . VAL A 1 110 ? -24.401 16.924 7.018 1.00 24.10 117 VAL A CA 1
ATOM 888 C C . VAL A 1 110 ? -23.055 17.103 6.331 1.00 24.92 117 VAL A C 1
ATOM 889 O O . VAL A 1 110 ? -22.978 17.048 5.100 1.00 24.96 117 VAL A O 1
ATOM 893 N N . THR A 1 111 ? -22.002 17.362 7.102 1.00 22.06 118 THR A N 1
ATOM 894 C CA . THR A 1 111 ? -20.680 17.502 6.509 1.00 21.91 118 THR A CA 1
ATOM 895 C C . THR A 1 111 ? -19.929 16.186 6.655 1.00 20.89 118 THR A C 1
ATOM 896 O O . THR A 1 111 ? -20.125 15.445 7.615 1.00 21.80 118 THR A O 1
ATOM 900 N N . TYR A 1 112 ? -19.064 15.915 5.686 1.00 22.66 119 TYR A N 1
ATOM 901 C CA . TYR A 1 112 ? -18.309 14.668 5.608 1.00 23.38 119 TYR A CA 1
ATOM 902 C C . TYR A 1 112 ? -16.884 15.083 5.298 1.00 24.61 119 TYR A C 1
ATOM 903 O O . TYR A 1 112 ? -16.604 15.536 4.194 1.00 22.47 119 TYR A O 1
ATOM 912 N N . HIS A 1 113 ? -16.001 14.910 6.286 1.00 23.10 120 HIS A N 1
ATOM 913 C CA . HIS A 1 113 ? -14.612 15.332 6.202 1.00 21.01 120 HIS A CA 1
ATOM 914 C C . HIS A 1 113 ? -13.571 14.286 6.648 1.00 22.88 120 HIS A C 1
ATOM 915 O O . HIS A 1 113 ? -13.616 13.774 7.766 1.00 23.06 120 HIS A O 1
ATOM 922 N N . GLN A 1 114 ? -12.633 13.982 5.757 1.00 22.64 121 GLN A N 1
ATOM 923 C CA . GLN A 1 114 ? -11.546 13.052 6.048 1.00 21.18 121 GLN A CA 1
ATOM 924 C C . GLN A 1 114 ? -10.328 13.747 5.421 1.00 19.04 121 GLN A C 1
ATOM 925 O O . GLN A 1 114 ? -10.186 13.795 4.203 1.00 22.42 121 GLN A O 1
ATOM 931 N N . ARG A 1 115 ? -9.460 14.285 6.275 1.00 20.20 122 ARG A N 1
ATOM 932 C CA . ARG A 1 115 ? -8.288 15.057 5.856 1.00 17.08 122 ARG A CA 1
ATOM 933 C C . ARG A 1 115 ? -6.993 14.363 5.449 1.00 14.59 122 ARG A C 1
ATOM 934 O O . ARG A 1 115 ? -6.131 15.008 4.891 1.00 12.24 122 ARG A O 1
ATOM 942 N N . ARG A 1 116 ? -6.843 13.072 5.722 1.00 16.09 123 ARG A N 1
ATOM 943 C CA . ARG A 1 116 ? -5.600 12.366 5.382 1.00 17.51 123 ARG A CA 1
ATOM 944 C C . ARG A 1 116 ? -5.557 11.784 3.978 1.00 18.32 123 ARG A C 1
ATOM 945 O O . ARG A 1 116 ? -6.499 11.109 3.537 1.00 19.49 123 ARG A O 1
ATOM 953 N N . ASN A 1 117 ? -4.444 12.043 3.292 1.00 18.95 124 ASN A N 1
ATOM 954 C CA . ASN A 1 117 ? -4.219 11.580 1.921 1.00 20.52 124 ASN A CA 1
ATOM 955 C C . ASN A 1 117 ? -3.840 10.103 1.813 1.00 18.59 124 ASN A C 1
ATOM 956 O O . ASN A 1 117 ? -3.760 9.566 0.714 1.00 21.04 124 ASN A O 1
ATOM 961 N N . ALA A 1 118 ? -3.611 9.451 2.948 1.00 18.05 125 ALA A N 1
ATOM 962 C CA . ALA A 1 118 ? -3.226 8.038 2.952 1.00 17.57 125 ALA A CA 1
ATOM 963 C C . ALA A 1 118 ? -3.551 7.449 4.311 1.00 20.41 125 ALA A C 1
ATOM 964 O O . ALA A 1 118 ? -3.423 8.134 5.328 1.00 23.69 125 ALA A O 1
ATOM 966 N N . PHE A 1 119 ? -3.953 6.177 4.329 1.00 19.08 126 PHE A N 1
ATOM 967 C CA . PHE A 1 119 ? -4.320 5.484 5.566 1.00 19.48 126 PHE A CA 1
ATOM 968 C C . PHE A 1 119 ? -3.136 5.245 6.495 1.00 21.66 126 PHE A C 1
ATOM 969 O O . PHE A 1 119 ? -2.080 4.762 6.068 1.00 22.98 126 PHE A O 1
ATOM 977 N N . ARG A 1 120 ? -3.322 5.558 7.774 1.00 20.03 127 ARG A N 1
ATOM 978 C CA . ARG A 1 120 ? -2.265 5.361 8.753 1.00 16.34 127 ARG A CA 1
ATOM 979 C C . ARG A 1 120 ? -2.457 4.034 9.475 1.00 20.78 127 ARG A C 1
ATOM 980 O O . ARG A 1 120 ? -3.470 3.835 10.151 1.00 18.50 127 ARG A O 1
ATOM 988 N N . ALA A 1 121 ? -1.488 3.130 9.321 1.00 16.09 128 ALA A N 1
ATOM 989 C CA . ALA A 1 121 ? -1.545 1.831 9.976 1.00 21.01 128 ALA A CA 1
ATOM 990 C C . ALA A 1 121 ? -0.762 1.915 11.282 1.00 21.99 128 ALA A C 1
ATOM 991 O O . ALA A 1 121 ? 0.406 2.308 11.291 1.00 21.67 128 ALA A O 1
ATOM 993 N N . ALA A 1 122 ? -1.411 1.552 12.380 1.00 22.80 129 ALA A N 1
ATOM 994 C CA . ALA A 1 122 ? -0.783 1.571 13.695 1.00 25.44 129 ALA A CA 1
ATOM 995 C C . ALA A 1 122 ? -0.016 0.273 13.945 1.00 25.22 129 ALA A C 1
ATOM 996 O O . ALA A 1 122 ? -0.444 -0.793 13.516 1.00 22.57 129 ALA A O 1
ATOM 998 N N . LEU A 1 123 ? 1.118 0.364 14.635 1.00 25.31 130 LEU A N 1
ATOM 999 C CA . LEU A 1 123 ? 1.908 -0.823 14.938 1.00 25.15 130 LEU A CA 1
ATOM 1000 C C . LEU A 1 123 ? 1.509 -1.384 16.307 1.00 24.67 130 LEU A C 1
ATOM 1001 O O . LEU A 1 123 ? 1.129 -0.636 17.201 1.00 26.29 130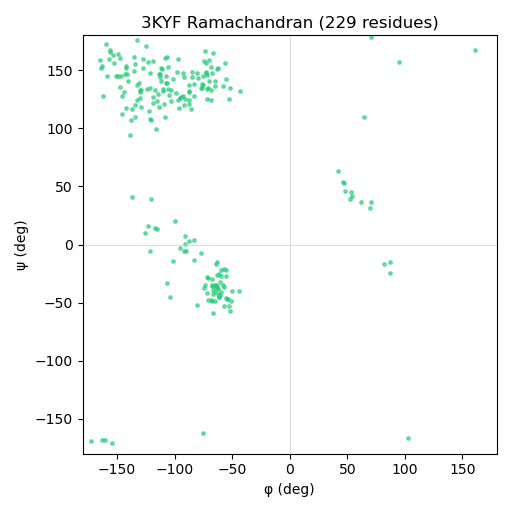 LEU A O 1
ATOM 1006 N N . LYS A 1 124 ? 1.577 -2.698 16.474 1.00 28.78 131 LYS A N 1
ATOM 1007 C CA . LYS A 1 124 ? 1.241 -3.298 17.769 1.00 29.40 131 LYS A CA 1
ATOM 1008 C C . LYS A 1 124 ? 2.309 -2.786 18.737 1.00 31.28 131 LYS A C 1
ATOM 1009 O O . LYS A 1 124 ? 3.496 -2.742 18.398 1.00 27.74 131 LYS A O 1
ATOM 1015 N N . LEU A 1 125 ? 1.886 -2.380 19.929 1.00 31.51 132 LEU A N 1
ATOM 1016 C CA . LEU A 1 125 ? 2.810 -1.842 20.913 1.00 36.06 132 LEU A CA 1
ATOM 1017 C C . LEU A 1 125 ? 3.947 -2.786 21.222 1.00 35.99 132 LEU A C 1
ATOM 1018 O O . LEU A 1 125 ? 4.996 -2.364 21.696 1.00 37.37 132 LEU A O 1
ATOM 1023 N N . SER A 1 126 ? 3.728 -4.064 20.945 1.00 36.44 133 SER A N 1
ATOM 1024 C CA . SER A 1 126 ? 4.720 -5.091 21.212 1.00 39.62 133 SER A CA 1
ATOM 1025 C C . SER A 1 126 ? 5.629 -5.325 20.015 1.00 39.11 133 SER A C 1
ATOM 1026 O O . SER A 1 126 ? 6.519 -6.170 20.062 1.00 38.72 133 SER A O 1
ATOM 1029 N N . GLN A 1 127 ? 5.400 -4.576 18.943 1.00 39.06 134 GLN A N 1
ATOM 1030 C CA . GLN A 1 127 ? 6.194 -4.711 17.730 1.00 37.07 134 GLN A CA 1
ATOM 1031 C C . GLN A 1 127 ? 6.559 -3.344 17.143 1.00 34.47 134 GLN A C 1
ATOM 1032 O O . GLN A 1 127 ? 6.517 -3.144 15.928 1.00 34.44 134 GLN A O 1
ATOM 1038 N N . LEU A 1 128 ? 6.915 -2.407 18.018 1.00 30.41 135 LEU A N 1
ATOM 1039 C CA . LEU A 1 128 ? 7.293 -1.063 17.594 1.00 30.20 135 LEU A CA 1
ATOM 1040 C C . LEU A 1 128 ? 8.656 -1.080 16.918 1.00 28.72 135 LEU A C 1
ATOM 1041 O O . LEU A 1 128 ? 9.597 -1.686 17.426 1.00 31.75 135 LEU A O 1
ATOM 1046 N N . VAL A 1 129 ? 8.761 -0.412 15.774 1.00 27.17 136 VAL A N 1
ATOM 1047 C CA . VAL A 1 129 ? 10.016 -0.356 15.030 1.00 25.09 136 VAL A CA 1
ATOM 1048 C C . VAL A 1 129 ? 10.908 0.737 15.603 1.00 27.34 136 VAL A C 1
ATOM 1049 O O . VAL A 1 129 ? 10.426 1.821 15.936 1.00 23.34 136 VAL A O 1
ATOM 1053 N N . ASP A 1 130 ? 12.201 0.439 15.734 1.00 26.84 137 ASP A N 1
ATOM 1054 C CA . ASP A 1 130 ? 13.174 1.406 16.246 1.00 27.63 137 ASP A CA 1
ATOM 1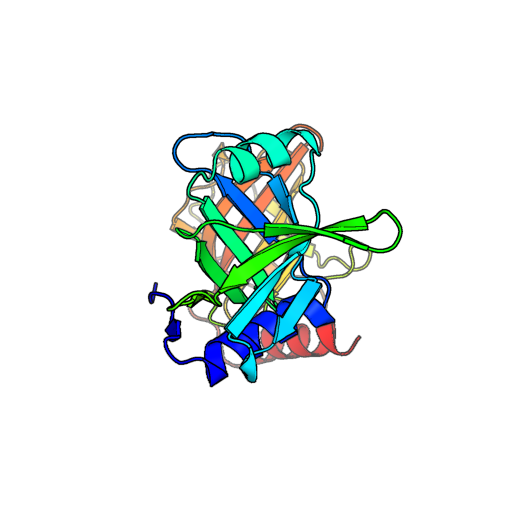055 C C . ASP A 1 130 ? 13.493 2.422 15.162 1.00 25.91 137 ASP A C 1
ATOM 1056 O O . ASP A 1 130 ? 13.726 2.062 14.004 1.00 23.47 137 ASP A O 1
ATOM 1061 N N . ILE A 1 131 ? 13.510 3.692 15.534 1.00 23.72 138 ILE A N 1
ATOM 1062 C CA . ILE A 1 131 ? 13.822 4.722 14.562 1.00 25.82 138 ILE A CA 1
ATOM 1063 C C . ILE A 1 131 ? 14.796 5.710 15.170 1.00 28.10 138 I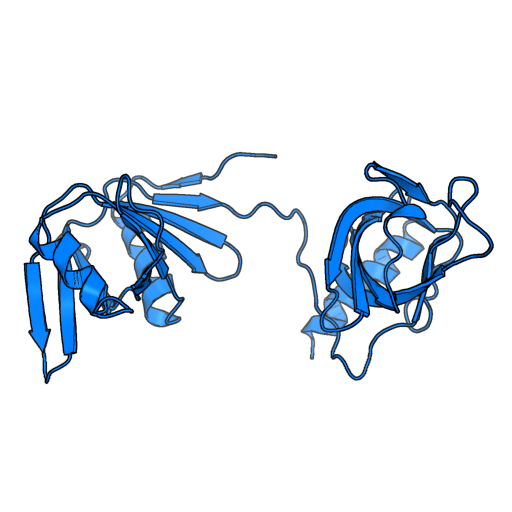LE A C 1
ATOM 1064 O O . ILE A 1 131 ? 14.965 5.760 16.394 1.00 29.38 138 ILE A O 1
ATOM 1069 N N . ILE A 1 132 ? 15.462 6.469 14.310 1.00 26.95 139 ILE A N 1
ATOM 1070 C CA . ILE A 1 132 ? 16.405 7.484 14.761 1.00 27.73 139 ILE A CA 1
ATOM 1071 C C . ILE A 1 132 ? 16.032 8.747 14.039 1.00 23.99 139 ILE A C 1
ATOM 1072 O O . ILE A 1 132 ? 15.849 8.723 12.823 1.00 25.22 139 ILE A O 1
ATOM 1077 N N . LEU A 1 133 ? 15.914 9.842 14.775 1.00 23.05 140 LEU A N 1
ATOM 1078 C CA . LEU A 1 133 ? 15.599 11.126 14.166 1.00 25.02 140 LEU A CA 1
ATOM 1079 C C . LEU A 1 133 ? 16.872 11.965 14.264 1.00 28.83 140 LEU A C 1
ATOM 1080 O O . LEU A 1 133 ? 17.385 12.191 15.360 1.00 31.67 140 LEU A O 1
ATOM 1085 N N . ASP A 1 134 ? 17.395 12.414 13.126 1.00 29.88 141 ASP A N 1
ATOM 1086 C CA . ASP A 1 134 ? 18.624 13.204 13.140 1.00 30.15 141 ASP A CA 1
ATOM 1087 C C . ASP A 1 134 ? 18.783 14.106 11.925 1.00 29.82 141 ASP A C 1
ATOM 1088 O O . ASP A 1 134 ? 18.057 13.976 10.935 1.00 29.13 141 ASP A O 1
ATOM 1093 N N . GLY A 1 135 ? 19.745 15.020 12.012 1.00 30.01 142 GLY A N 1
ATOM 1094 C CA . GLY A 1 135 ? 19.999 15.935 10.919 1.00 29.76 142 GLY A CA 1
ATOM 1095 C C . GLY A 1 135 ? 20.770 17.161 11.365 1.00 32.05 142 GLY A C 1
ATOM 1096 O O . GLY A 1 135 ? 20.900 17.425 12.559 1.00 31.88 142 GLY A O 1
ATOM 1097 N N . ALA A 1 136 ? 21.263 17.923 10.396 1.00 33.37 143 ALA A N 1
ATOM 1098 C CA . ALA A 1 136 ? 22.038 19.125 10.672 1.00 37.33 143 ALA A CA 1
ATOM 1099 C C . ALA A 1 136 ? 21.324 20.174 11.518 1.00 37.99 143 ALA A C 1
ATOM 1100 O O . ALA A 1 136 ? 21.960 20.841 12.333 1.00 40.95 143 ALA A O 1
ATOM 1102 N N . HIS A 1 137 ? 20.013 20.321 11.348 1.00 37.10 144 HIS A N 1
ATOM 1103 C CA . HIS A 1 137 ? 19.286 21.320 12.113 1.00 38.83 144 HIS A CA 1
ATOM 1104 C C . HIS A 1 137 ? 18.698 20.851 13.437 1.00 41.40 144 HIS A C 1
ATOM 1105 O O . HIS A 1 137 ? 17.965 21.587 14.096 1.00 46.72 144 HIS A O 1
ATOM 1112 N N . LEU A 1 138 ? 19.021 19.631 13.841 1.00 41.92 145 LEU A N 1
ATOM 1113 C CA . LEU A 1 138 ? 18.530 19.118 15.108 1.00 43.91 145 LEU A CA 1
ATOM 1114 C C . LEU A 1 138 ? 19.271 19.877 16.207 1.00 48.13 145 LEU A C 1
ATOM 1115 O O . LEU A 1 138 ? 20.490 20.059 16.123 1.00 47.73 145 LEU A O 1
ATOM 1120 N N . LYS A 1 139 ? 18.542 20.338 17.223 1.00 51.92 146 LYS A N 1
ATOM 1121 C CA . LYS A 1 139 ? 19.149 21.074 18.338 1.00 54.57 146 LYS A CA 1
ATOM 1122 C C . LYS A 1 139 ? 19.532 20.143 19.475 1.00 57.12 146 LYS A C 1
ATOM 1123 O O . LYS A 1 139 ? 18.831 19.173 19.764 1.00 58.08 146 LYS A O 1
ATOM 1129 N N . GLY A 1 140 ? 20.640 20.453 20.135 1.00 59.47 147 GLY A N 1
ATOM 1130 C CA . GLY A 1 140 ? 21.090 19.618 21.231 1.00 63.23 147 GLY A CA 1
ATOM 1131 C C . GLY A 1 140 ? 22.241 18.746 20.779 1.00 64.72 147 GLY A C 1
ATOM 1132 O O . GLY A 1 140 ? 22.809 18.973 19.709 1.00 64.59 147 GLY A O 1
ATOM 1133 N N . ASN A 1 141 ? 22.586 17.741 21.577 1.00 66.84 148 ASN A N 1
ATOM 1134 C CA . ASN A 1 141 ? 23.693 16.864 21.217 1.00 68.53 148 ASN A CA 1
ATOM 1135 C C . ASN A 1 141 ? 23.283 15.424 20.918 1.00 66.28 148 ASN A C 1
ATOM 1136 O O . ASN A 1 141 ? 22.744 14.727 21.781 1.00 67.21 148 ASN A O 1
ATOM 1141 N N . GLY A 1 142 ? 23.534 14.993 19.683 1.00 62.43 149 GLY A N 1
ATOM 1142 C CA . GLY A 1 142 ? 23.226 13.629 19.289 1.00 58.30 149 GLY A CA 1
ATOM 1143 C C . GLY A 1 142 ? 21.897 13.354 18.606 1.00 54.99 149 GLY A C 1
ATOM 1144 O O . GLY A 1 142 ? 20.928 14.105 18.742 1.00 54.27 149 GLY A O 1
ATOM 1145 N N . ALA A 1 143 ? 21.869 12.255 17.858 1.00 50.02 150 ALA A N 1
ATOM 1146 C CA . ALA A 1 143 ? 20.674 11.828 17.155 1.00 44.76 150 ALA A CA 1
ATOM 1147 C C . ALA A 1 143 ? 19.712 11.294 18.206 1.00 43.56 150 ALA A C 1
ATOM 1148 O O . ALA A 1 143 ? 20.137 10.746 19.227 1.00 41.81 150 ALA A O 1
ATOM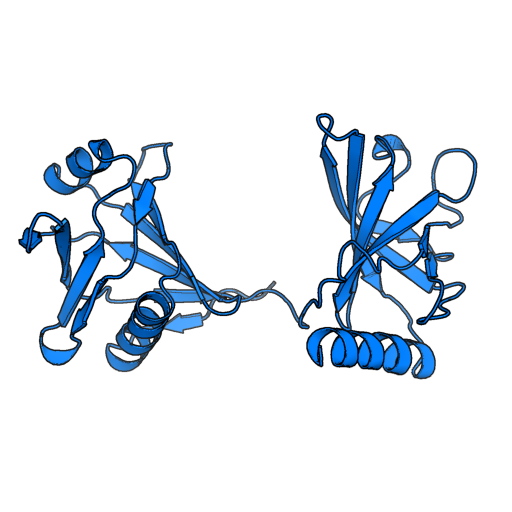 1150 N N . MET A 1 144 ? 18.416 11.450 17.960 1.00 41.46 151 MET A N 1
ATOM 1151 C CA . MET A 1 144 ? 17.409 10.986 18.908 1.00 37.34 151 MET A CA 1
ATOM 1152 C C . MET A 1 144 ? 16.851 9.612 18.557 1.00 35.33 151 MET A C 1
ATOM 1153 O O . MET A 1 144 ? 16.354 9.408 17.454 1.00 35.05 151 MET A O 1
ATOM 1158 N N . ARG A 1 145 ? 16.940 8.669 19.491 1.00 31.67 152 ARG A N 1
ATOM 1159 C CA . ARG A 1 145 ? 16.396 7.336 19.250 1.00 33.45 152 ARG A CA 1
ATOM 1160 C C . ARG A 1 145 ? 14.921 7.413 19.603 1.00 33.10 152 ARG A C 1
ATOM 1161 O O . ARG A 1 145 ? 14.536 8.179 20.482 1.00 31.22 152 ARG A O 1
ATOM 1169 N N . GLY A 1 146 ? 14.097 6.633 18.912 1.00 30.23 153 GLY A N 1
ATOM 1170 C CA . GLY A 1 146 ? 12.680 6.645 19.209 1.00 27.84 153 GLY A CA 1
ATOM 1171 C C . GLY A 1 146 ? 11.986 5.414 18.684 1.00 26.31 153 GLY A C 1
ATOM 1172 O O . GLY A 1 146 ? 12.631 4.442 18.283 1.00 28.31 153 GLY A O 1
ATOM 1173 N N . LYS A 1 147 ? 10.661 5.457 18.690 1.00 24.29 154 LYS A N 1
ATOM 1174 C CA . LYS A 1 147 ? 9.862 4.347 18.209 1.00 26.18 154 LYS A CA 1
ATOM 1175 C C . LYS A 1 147 ? 8.854 4.826 17.162 1.00 26.41 154 LYS A C 1
ATOM 1176 O O . LYS A 1 147 ? 8.435 5.982 17.167 1.00 27.38 154 LYS A O 1
ATOM 1182 N N . LEU A 1 148 ? 8.491 3.925 16.258 1.00 25.45 155 LEU A N 1
ATOM 1183 C CA . LEU A 1 148 ? 7.518 4.201 15.207 1.00 25.48 155 LEU A CA 1
ATOM 1184 C C . LEU A 1 148 ? 6.165 3.752 15.771 1.00 22.26 155 LEU A C 1
ATOM 1185 O O . LEU A 1 148 ? 6.047 2.630 16.254 1.00 23.25 155 LEU A O 1
ATOM 1190 N N . LEU A 1 149 ? 5.160 4.626 15.737 1.00 23.84 156 LEU A N 1
ATOM 1191 C CA . LEU A 1 149 ? 3.836 4.289 16.264 1.00 23.58 156 LEU A CA 1
ATOM 1192 C C . LEU A 1 149 ? 2.823 3.994 15.156 1.00 22.57 156 LEU A C 1
ATOM 1193 O O . LEU A 1 149 ? 2.035 3.043 15.251 1.00 22.71 156 LEU A O 1
ATOM 1198 N N . ASP A 1 150 ? 2.799 4.831 14.128 1.00 22.08 157 ASP A N 1
ATOM 1199 C CA . ASP A 1 150 ? 1.928 4.557 12.986 1.00 20.93 157 ASP A CA 1
ATOM 1200 C C . ASP A 1 150 ? 2.612 5.080 11.746 1.00 21.68 157 ASP A C 1
ATOM 1201 O O . ASP A 1 150 ? 3.525 5.910 11.831 1.00 22.37 157 ASP A O 1
ATOM 1206 N N . ILE A 1 151 ? 2.185 4.580 10.594 1.00 21.55 158 ILE A N 1
ATOM 1207 C CA . ILE A 1 151 ? 2.802 4.958 9.344 1.00 19.74 158 ILE A CA 1
ATOM 1208 C C . ILE A 1 151 ? 1.782 4.875 8.206 1.00 22.05 158 ILE A C 1
ATOM 1209 O O . ILE A 1 151 ? 0.900 4.015 8.206 1.00 19.48 158 ILE A O 1
ATOM 1214 N N . SER A 1 152 ? 1.910 5.790 7.248 1.00 20.24 159 SER A N 1
ATOM 1215 C CA . SER A 1 152 ? 1.048 5.849 6.076 1.00 19.92 159 SER A CA 1
ATOM 1216 C C . SER A 1 152 ? 2.034 6.016 4.941 1.00 18.48 159 SER A C 1
ATOM 1217 O O . SER A 1 152 ? 3.229 6.141 5.190 1.00 19.36 159 SER A O 1
ATOM 1220 N N . ALA A 1 153 ? 1.549 6.021 3.703 1.00 16.51 160 ALA A N 1
ATOM 1221 C CA . ALA A 1 153 ? 2.437 6.184 2.557 1.00 17.19 160 ALA A CA 1
ATOM 1222 C C . ALA A 1 153 ? 3.150 7.543 2.566 1.00 17.43 160 ALA A C 1
ATOM 1223 O O . ALA A 1 153 ? 4.259 7.680 2.023 1.00 14.18 160 ALA A O 1
ATOM 1225 N N . THR A 1 154 ? 2.516 8.532 3.201 1.00 18.98 161 THR A N 1
ATOM 1226 C CA . THR A 1 154 ? 3.034 9.901 3.243 1.00 19.93 161 THR A CA 1
ATOM 1227 C C . THR A 1 154 ? 3.746 10.371 4.525 1.00 20.15 161 THR A C 1
ATOM 1228 O O . THR A 1 154 ? 4.421 11.407 4.521 1.00 18.51 161 THR A O 1
ATOM 1232 N N . GLY A 1 155 ? 3.602 9.632 5.620 1.00 22.92 162 GLY A N 1
ATOM 1233 C CA . GLY A 1 155 ? 4.269 10.041 6.842 1.00 17.11 162 GLY A CA 1
ATOM 1234 C C . GLY A 1 155 ? 4.163 9.011 7.949 1.00 22.47 162 GLY A C 1
ATOM 1235 O O . GLY A 1 155 ? 3.736 7.869 7.722 1.00 21.03 162 GLY A O 1
ATOM 1236 N N . CYS A 1 156 ? 4.551 9.411 9.152 1.00 17.40 163 CYS A N 1
ATOM 1237 C CA . CYS A 1 156 ? 4.497 8.512 10.290 1.00 20.57 163 CYS A CA 1
ATOM 1238 C C . CYS A 1 156 ? 4.415 9.240 11.619 1.00 19.09 163 CYS A C 1
ATOM 1239 O O . CYS A 1 156 ? 4.646 10.446 11.690 1.00 17.24 163 CYS A O 1
ATOM 1242 N N . LYS A 1 157 ? 4.063 8.490 12.664 1.00 21.17 164 LYS A N 1
ATOM 1243 C CA . LYS A 1 157 ? 3.970 9.008 14.022 1.00 18.92 164 LYS A CA 1
ATOM 1244 C C . LYS A 1 157 ? 5.129 8.404 14.831 1.00 21.70 164 LYS A C 1
ATOM 1245 O O . LYS A 1 157 ? 5.367 7.184 14.790 1.00 19.81 164 LYS A O 1
ATOM 1251 N N . LEU A 1 158 ? 5.838 9.258 15.567 1.00 19.96 165 LEU A N 1
ATOM 1252 C CA . LEU A 1 158 ? 6.996 8.836 16.349 1.00 23.19 165 LEU A CA 1
ATOM 1253 C C . LEU A 1 158 ? 6.840 9.066 17.838 1.00 24.69 165 LEU A C 1
ATOM 1254 O O . LEU A 1 158 ? 6.072 9.929 18.273 1.00 22.74 165 LEU A O 1
ATOM 1259 N N . ARG A 1 159 ? 7.612 8.306 18.610 1.00 27.42 166 ARG A N 1
ATOM 1260 C CA . ARG A 1 159 ? 7.596 8.388 20.066 1.00 31.88 166 ARG A CA 1
ATOM 1261 C C . ARG A 1 159 ? 9.018 8.518 20.620 1.00 32.31 166 ARG A C 1
ATOM 1262 O O . ARG A 1 159 ? 9.920 7.777 20.219 1.00 30.57 166 ARG A O 1
ATOM 1270 N N . PHE A 1 160 ? 9.204 9.455 21.545 1.00 33.09 167 PHE A N 1
ATOM 1271 C CA . PHE A 1 160 ? 10.506 9.690 22.172 1.00 35.90 167 PHE A CA 1
ATOM 1272 C C . PHE A 1 160 ? 10.339 9.746 23.679 1.00 37.24 167 PHE A C 1
ATOM 1273 O O . PHE A 1 160 ? 9.378 10.338 24.187 1.00 35.36 167 PHE A O 1
ATOM 1281 N N . GLU A 1 161 ? 11.278 9.133 24.388 1.00 37.76 168 GLU A N 1
ATOM 1282 C CA . GLU A 1 161 ? 11.258 9.121 25.841 1.00 42.28 168 GLU A CA 1
ATOM 1283 C C . GLU A 1 161 ? 11.575 10.532 26.350 1.00 41.31 168 GLU A C 1
ATOM 1284 O O . GLU A 1 161 ? 12.413 11.233 25.788 1.00 38.90 168 GLU A O 1
ATOM 1290 N N . GLY A 1 162 ? 10.886 10.959 27.399 1.00 42.85 169 GLY A N 1
ATOM 1291 C CA . GLY A 1 162 ? 11.128 12.285 27.932 1.00 42.07 169 GLY A CA 1
ATOM 1292 C C . GLY A 1 162 ? 10.638 13.398 27.025 1.00 42.56 169 GLY A C 1
ATOM 1293 O O . GLY A 1 162 ? 10.121 13.141 25.941 1.00 42.40 169 GLY A O 1
ATOM 1294 N N . ASN A 1 163 ? 10.811 14.638 27.479 1.00 42.30 170 ASN A N 1
ATOM 1295 C CA . ASN A 1 163 ? 10.395 15.835 26.745 1.00 43.00 170 ASN A CA 1
ATOM 1296 C C . ASN A 1 163 ? 11.510 16.269 25.793 1.00 42.90 170 ASN A C 1
ATOM 1297 O O . ASN A 1 163 ? 12.617 16.562 26.238 1.00 44.01 170 ASN A O 1
ATOM 1302 N N . VAL A 1 164 ? 11.230 16.322 24.490 1.00 40.09 171 VAL A N 1
ATOM 1303 C CA . VAL A 1 164 ? 12.258 16.734 23.541 1.00 36.53 171 VAL A CA 1
ATOM 1304 C C . VAL A 1 164 ? 11.820 17.916 22.708 1.00 37.44 171 VAL A C 1
ATOM 1305 O O . VAL A 1 164 ? 12.439 18.222 21.696 1.00 36.68 171 VAL A O 1
ATOM 1309 N N . GLU A 1 165 ? 10.764 18.595 23.144 1.00 38.89 172 GLU A N 1
ATOM 1310 C CA . GLU A 1 165 ? 10.251 19.747 22.407 1.00 42.70 172 GLU A CA 1
ATOM 1311 C C . GLU A 1 165 ? 11.303 20.793 22.044 1.00 42.95 172 GLU A C 1
ATOM 1312 O O . GLU A 1 165 ? 11.372 21.241 20.896 1.00 42.50 172 GLU A O 1
ATOM 1318 N N . ASP A 1 166 ? 12.116 21.187 23.022 1.00 44.48 173 ASP A N 1
ATOM 1319 C CA . ASP A 1 166 ? 13.144 22.207 22.807 1.00 44.05 173 ASP A CA 1
ATOM 1320 C C . ASP A 1 166 ? 14.232 21.821 21.815 1.00 42.35 173 ASP A C 1
ATOM 1321 O O . ASP A 1 166 ? 14.973 22.680 21.329 1.00 41.87 173 ASP A O 1
ATOM 1326 N N . ARG A 1 167 ? 14.340 20.533 21.521 1.00 37.60 174 ARG A N 1
ATOM 1327 C CA . ARG A 1 167 ? 15.340 20.075 20.574 1.00 36.89 174 ARG A CA 1
ATOM 1328 C C . ARG A 1 167 ? 14.814 20.046 19.145 1.00 35.19 174 ARG A C 1
ATOM 1329 O O . ARG A 1 167 ? 15.571 19.775 18.216 1.00 36.06 174 ARG A O 1
ATOM 1337 N N . LEU A 1 168 ? 13.524 20.325 18.970 1.00 33.74 175 LEU A N 1
ATOM 1338 C CA . LEU A 1 168 ? 12.900 20.294 17.649 1.00 34.46 175 LEU A CA 1
ATOM 1339 C C . LEU A 1 168 ? 12.205 21.596 17.288 1.00 35.47 175 LEU A C 1
ATOM 1340 O O . LEU A 1 168 ? 12.052 22.480 18.121 1.00 40.11 175 LEU A O 1
ATOM 1345 N N . GLN A 1 169 ? 11.786 21.705 16.034 1.00 36.51 176 GLN A N 1
ATOM 1346 C CA . GLN A 1 169 ? 11.074 22.884 15.566 1.00 36.47 176 GLN A CA 1
ATOM 1347 C C . GLN A 1 169 ? 10.024 22.498 14.521 1.00 35.46 176 GLN A C 1
ATOM 1348 O O . GLN A 1 169 ? 10.333 21.805 13.547 1.00 35.25 176 GLN A O 1
ATOM 1354 N N . LEU A 1 170 ? 8.783 22.932 14.726 1.00 31.42 177 LEU A N 1
ATOM 1355 C CA . LEU A 1 170 ? 7.722 22.613 13.779 1.00 31.52 177 LEU A CA 1
ATOM 1356 C C . LEU A 1 170 ? 8.115 23.130 12.413 1.00 31.36 177 LEU A C 1
ATOM 1357 O O . LEU A 1 170 ? 8.614 24.252 12.296 1.00 34.76 177 LEU A O 1
ATOM 1362 N N . GLY A 1 171 ? 7.894 22.317 11.382 1.00 29.63 178 GLY A N 1
ATOM 1363 C CA . GLY A 1 171 ? 8.242 22.720 10.026 1.00 28.06 178 GLY A CA 1
ATOM 1364 C C . GLY A 1 171 ? 9.685 22.407 9.647 1.00 29.32 178 GLY A C 1
ATOM 1365 O O . GLY A 1 171 ? 10.044 22.421 8.469 1.00 29.88 178 GLY A O 1
ATOM 1366 N N . GLN A 1 172 ? 10.520 22.119 10.639 1.00 27.38 179 GLN A N 1
ATOM 1367 C CA . GLN A 1 172 ? 11.911 21.808 10.373 1.00 27.74 179 GLN A CA 1
ATOM 1368 C C . GLN A 1 172 ? 12.035 20.482 9.626 1.00 28.63 179 GLN A C 1
ATOM 1369 O O . GLN A 1 172 ? 11.245 19.558 9.822 1.00 24.38 179 GLN A O 1
ATOM 1375 N N . VAL A 1 173 ? 13.045 20.404 8.771 1.00 27.77 180 VAL A N 1
ATOM 1376 C CA . VAL A 1 173 ? 13.318 19.207 7.989 1.00 29.00 180 VAL A CA 1
ATOM 1377 C C . VAL A 1 173 ? 14.546 18.496 8.556 1.00 27.12 180 VAL A C 1
ATOM 1378 O O . VAL A 1 173 ? 15.560 19.129 8.861 1.00 26.68 180 VAL A O 1
ATOM 1382 N N . TYR A 1 174 ? 14.433 17.178 8.708 1.00 26.87 181 TYR A N 1
ATOM 1383 C CA . TYR A 1 174 ? 15.505 16.339 9.245 1.00 26.76 181 TYR A CA 1
ATOM 1384 C C . TYR A 1 174 ? 15.874 15.290 8.191 1.00 27.85 181 TYR A C 1
ATOM 1385 O O . TYR A 1 174 ? 15.123 14.336 7.927 1.00 26.29 181 TYR A O 1
ATOM 1394 N N . GLU A 1 175 ? 17.041 15.487 7.583 1.00 26.09 182 GLU A N 1
ATOM 1395 C CA . GLU A 1 175 ? 17.518 14.616 6.523 1.00 24.68 182 GLU A CA 1
ATOM 1396 C C . GLU A 1 175 ? 18.229 13.328 6.935 1.00 23.78 182 GLU A C 1
ATOM 1397 O O . GLU A 1 175 ? 18.691 12.600 6.069 1.00 25.16 182 GLU A O 1
ATOM 1403 N N . ARG A 1 176 ? 18.316 13.025 8.229 1.00 25.85 183 ARG A N 1
ATOM 1404 C CA . ARG A 1 176 ? 18.993 11.791 8.650 1.00 30.10 183 ARG A CA 1
ATOM 1405 C C . ARG A 1 176 ? 18.072 10.843 9.429 1.00 30.39 183 ARG A C 1
ATOM 1406 O O . ARG A 1 176 ? 18.493 10.215 10.405 1.00 29.15 183 ARG A O 1
ATOM 1414 N N . PHE A 1 177 ? 16.815 10.744 8.999 1.00 28.32 184 PHE A N 1
ATOM 1415 C CA . PHE A 1 177 ? 15.865 9.855 9.658 1.00 25.16 184 PHE A CA 1
ATOM 1416 C C . PHE A 1 177 ? 16.173 8.406 9.261 1.00 23.02 184 PHE A C 1
ATOM 1417 O O . PHE A 1 177 ? 16.453 8.128 8.095 1.00 18.47 184 PHE A O 1
ATOM 1425 N N . LYS A 1 178 ? 16.126 7.497 10.233 1.00 22.41 185 LYS A N 1
ATOM 1426 C CA . LYS A 1 178 ? 16.375 6.069 9.980 1.00 27.66 185 LYS A CA 1
ATOM 1427 C C . LYS A 1 178 ? 15.315 5.238 10.672 1.00 27.40 185 LYS A C 1
ATOM 1428 O O . LYS A 1 178 ? 14.729 5.681 11.661 1.00 27.04 185 LYS A O 1
ATOM 1434 N N . ALA A 1 179 ? 15.080 4.033 10.151 1.00 27.82 186 ALA A N 1
ATOM 1435 C CA . ALA A 1 179 ? 14.098 3.115 10.714 1.00 27.06 186 ALA A CA 1
ATOM 1436 C C . ALA A 1 179 ? 14.635 1.694 10.572 1.00 28.94 186 ALA A C 1
ATOM 1437 O O . ALA A 1 179 ? 15.079 1.302 9.493 1.00 30.56 186 ALA A O 1
ATOM 1439 N N . GLY A 1 180 ? 14.591 0.927 11.660 1.00 27.04 187 GLY A N 1
ATOM 1440 C CA . GLY A 1 180 ? 15.104 -0.433 11.633 1.00 27.10 187 GLY A CA 1
ATOM 1441 C C . GLY A 1 180 ? 14.214 -1.433 10.930 1.00 26.65 187 GLY A C 1
ATOM 1442 O O . GLY A 1 180 ? 13.344 -1.053 10.151 1.00 26.18 187 GLY A O 1
ATOM 1443 N N . ASN A 1 181 ? 14.443 -2.717 11.196 1.00 27.57 188 ASN A N 1
ATOM 1444 C CA . ASN A 1 181 ? 13.649 -3.784 10.594 1.00 29.39 188 ASN A CA 1
ATOM 1445 C C . ASN A 1 181 ? 12.157 -3.579 10.866 1.00 31.40 188 ASN A C 1
ATOM 1446 O O . ASN A 1 181 ? 11.761 -3.185 11.971 1.00 28.04 188 ASN A O 1
ATOM 1451 N N . PRO A 1 182 ? 11.305 -3.893 9.875 1.00 32.19 189 PRO A N 1
ATOM 1452 C CA . PRO A 1 182 ? 11.708 -4.415 8.569 1.00 32.40 189 PRO A CA 1
ATOM 1453 C C . PRO A 1 182 ? 11.737 -3.351 7.483 1.00 34.25 189 PRO A C 1
ATOM 1454 O O . PRO A 1 182 ? 11.686 -3.672 6.298 1.00 36.27 189 PRO A O 1
ATOM 1458 N N . LEU A 1 183 ? 11.808 -2.086 7.879 1.00 31.86 190 LEU A N 1
ATOM 1459 C CA . LEU A 1 183 ? 11.851 -1.013 6.892 1.00 32.79 190 LEU A CA 1
ATOM 1460 C C . LEU A 1 183 ? 13.238 -0.805 6.310 1.00 31.98 190 LEU A C 1
ATOM 1461 O O . LEU A 1 183 ? 13.409 -0.763 5.092 1.00 34.85 190 LEU A O 1
ATOM 1466 N N . GLY A 1 184 ? 14.230 -0.654 7.176 1.00 29.10 191 GLY A N 1
ATOM 1467 C CA . GLY A 1 184 ? 15.571 -0.442 6.683 1.00 29.53 191 GLY A CA 1
ATOM 1468 C C . GLY A 1 184 ? 15.789 0.913 6.034 1.00 32.16 191 GLY A C 1
ATOM 1469 O O . GLY A 1 184 ? 16.599 1.041 5.116 1.00 34.21 191 GLY A O 1
ATOM 1470 N N . LEU A 1 185 ? 15.076 1.931 6.509 1.00 31.04 192 LEU A N 1
ATOM 1471 C CA . LEU A 1 185 ? 15.218 3.284 5.979 1.00 28.91 192 LEU A CA 1
ATOM 1472 C C . LEU A 1 185 ? 16.515 3.935 6.492 1.00 28.75 192 LEU A C 1
ATOM 1473 O O . LEU A 1 185 ? 16.870 3.794 7.664 1.00 27.11 192 LEU A O 1
ATOM 1478 N N . VAL A 1 186 ? 17.216 4.641 5.607 1.00 27.26 193 VAL A N 1
ATOM 1479 C CA . VAL A 1 186 ? 18.434 5.343 5.985 1.00 28.66 193 VAL A CA 1
ATOM 1480 C C . VAL A 1 186 ? 18.482 6.675 5.270 1.00 27.84 193 VAL A C 1
ATOM 1481 O O . VAL A 1 186 ? 18.011 6.803 4.142 1.00 25.24 193 VAL A O 1
ATOM 1485 N N . ASP A 1 187 ? 19.051 7.669 5.937 1.00 29.26 194 ASP A N 1
ATOM 1486 C CA . ASP A 1 187 ? 19.174 8.997 5.349 1.00 32.83 194 ASP A CA 1
ATOM 1487 C C . ASP A 1 187 ? 17.870 9.439 4.704 1.00 28.57 194 ASP A C 1
ATOM 1488 O O . ASP A 1 187 ? 17.835 9.801 3.535 1.00 30.40 194 ASP A O 1
ATOM 1493 N N . THR A 1 188 ? 16.800 9.400 5.480 1.00 26.59 195 THR A N 1
ATOM 1494 C CA . THR A 1 188 ? 15.495 9.806 5.000 1.00 26.46 195 THR A CA 1
ATOM 1495 C C . THR A 1 188 ? 15.175 11.208 5.506 1.00 23.30 195 THR A C 1
ATOM 1496 O O . THR A 1 188 ? 15.499 11.574 6.631 1.00 24.38 195 THR A O 1
ATOM 1500 N N . MET A 1 189 ? 14.538 11.985 4.653 1.00 23.05 196 MET A N 1
ATOM 1501 C CA . MET A 1 189 ? 14.140 13.338 4.981 1.00 24.97 196 MET A CA 1
ATOM 1502 C C . MET A 1 189 ? 12.698 13.323 5.495 1.00 23.16 196 MET A C 1
ATOM 1503 O O . MET A 1 189 ? 11.809 12.773 4.849 1.00 24.61 196 MET A O 1
ATOM 1508 N N . VAL A 1 190 ? 12.475 13.906 6.667 1.00 22.27 197 VAL A N 1
ATOM 1509 C CA . VAL A 1 190 ? 11.139 13.996 7.239 1.00 21.89 197 VAL A CA 1
ATOM 1510 C C . VAL A 1 190 ? 10.987 15.423 7.750 1.00 24.93 197 VAL A C 1
ATOM 1511 O O . VAL A 1 190 ? 11.967 16.056 8.129 1.00 24.52 197 VAL A O 1
ATOM 1515 N N . GLU A 1 191 ? 9.763 15.936 7.729 1.00 27.45 198 GLU A N 1
ATOM 1516 C CA . GLU A 1 191 ? 9.481 17.290 8.185 1.00 26.78 198 GLU A CA 1
ATOM 1517 C C . GLU A 1 191 ? 8.508 17.205 9.366 1.00 26.79 198 GLU A C 1
ATOM 1518 O O . GLU A 1 191 ? 7.453 16.578 9.248 1.00 23.39 198 GLU A O 1
ATOM 1524 N N . LEU A 1 192 ? 8.866 17.832 10.492 1.00 27.43 199 LEU A N 1
ATOM 1525 C CA . LEU A 1 192 ? 8.025 17.808 11.691 1.00 28.89 199 LEU A CA 1
ATOM 1526 C C . LEU A 1 192 ? 6.751 18.603 11.466 1.00 28.46 199 LEU A C 1
ATOM 1527 O O . LEU A 1 192 ? 6.794 19.779 11.125 1.00 30.10 199 LEU A O 1
ATOM 1532 N N . ARG A 1 193 ? 5.615 17.950 11.675 1.00 30.47 200 ARG A N 1
ATOM 1533 C CA . ARG A 1 193 ? 4.307 18.571 11.463 1.00 28.68 200 ARG A CA 1
ATOM 1534 C C . ARG A 1 193 ? 3.562 18.908 12.747 1.00 28.49 200 ARG A C 1
ATOM 1535 O O . ARG A 1 193 ? 2.806 19.889 12.803 1.00 27.57 200 ARG A O 1
ATOM 1543 N N . HIS A 1 194 ? 3.759 18.080 13.768 1.00 24.47 201 HIS A N 1
ATOM 1544 C CA . HIS A 1 194 ? 3.120 18.300 15.052 1.00 25.51 201 HIS A CA 1
ATOM 1545 C C . HIS A 1 194 ? 3.812 17.497 16.145 1.00 25.75 201 HIS A C 1
ATOM 1546 O O . HIS A 1 194 ? 4.443 16.471 15.890 1.00 23.65 201 HIS A O 1
ATOM 1553 N N . LEU A 1 195 ? 3.712 17.993 17.367 1.00 27.69 202 LEU A N 1
ATOM 1554 C CA . LEU A 1 195 ? 4.309 17.308 18.504 1.00 32.48 202 LEU A CA 1
ATOM 1555 C C . LEU A 1 195 ? 3.743 17.857 19.797 1.00 31.46 202 LEU A C 1
ATOM 1556 O O . LEU A 1 195 ? 3.210 18.966 19.837 1.00 27.76 202 LEU A O 1
ATOM 1561 N N . HIS A 1 196 ? 3.853 17.057 20.848 1.00 31.42 203 HIS A N 1
ATOM 1562 C CA . HIS A 1 196 ? 3.386 17.447 22.162 1.00 34.04 203 HIS A CA 1
ATOM 1563 C C . HIS A 1 196 ? 4.006 16.497 23.172 1.00 33.99 203 HIS A C 1
ATOM 1564 O O . HIS A 1 196 ? 4.324 15.340 22.866 1.00 30.19 203 HIS A O 1
ATOM 1571 N N . TYR A 1 197 ? 4.187 17.006 24.379 1.00 34.64 204 TYR A N 1
ATOM 1572 C CA . TYR A 1 197 ? 4.782 16.236 25.448 1.00 34.87 204 TYR A CA 1
ATOM 1573 C C . TYR A 1 197 ? 3.704 15.863 26.451 1.00 35.54 204 TYR A C 1
ATOM 1574 O O . TYR A 1 197 ? 2.818 16.661 26.749 1.00 33.98 204 TYR A O 1
ATOM 1583 N N . GLU A 1 198 ? 3.763 14.632 26.943 1.00 37.58 205 GLU A N 1
ATOM 1584 C CA . GLU A 1 198 ? 2.816 14.166 27.944 1.00 39.31 205 GLU A CA 1
ATOM 1585 C C . GLU A 1 198 ? 3.614 13.865 29.202 1.00 41.02 205 GLU A C 1
ATOM 1586 O O . GLU A 1 198 ? 4.230 12.805 29.316 1.00 38.80 205 GLU A O 1
ATOM 1592 N N . GLU A 1 199 ? 3.595 14.801 30.144 1.00 42.19 206 GLU A N 1
ATOM 1593 C CA . GLU A 1 199 ? 4.336 14.648 31.391 1.00 47.65 206 GLU A CA 1
ATOM 1594 C C . GLU A 1 199 ? 4.004 13.362 32.152 1.00 46.91 206 GLU A C 1
ATOM 1595 O O . GLU A 1 199 ? 4.901 12.647 32.590 1.00 44.60 206 GLU A O 1
ATOM 1601 N N . ARG A 1 200 ? 2.715 13.068 32.294 1.00 49.28 207 ARG A N 1
ATOM 1602 C CA . ARG A 1 200 ? 2.265 11.880 33.014 1.00 51.13 207 ARG A CA 1
ATOM 1603 C C . ARG A 1 200 ? 3.056 10.619 32.671 1.00 48.73 207 ARG A C 1
ATOM 1604 O O . ARG A 1 200 ? 3.345 9.809 33.550 1.00 48.60 207 ARG A O 1
ATOM 1612 N N . ILE A 1 201 ? 3.396 10.440 31.399 1.00 45.44 208 ILE A N 1
ATOM 1613 C CA . ILE A 1 201 ? 4.157 9.264 30.989 1.00 42.60 208 ILE A CA 1
ATOM 1614 C C . ILE A 1 201 ? 5.520 9.631 30.416 1.00 41.75 208 ILE A C 1
ATOM 1615 O O . ILE A 1 201 ? 6.177 8.808 29.779 1.00 42.66 208 ILE A O 1
ATOM 1620 N N . ASN A 1 202 ? 5.933 10.875 30.644 1.00 41.14 209 ASN A N 1
ATOM 1621 C CA . ASN A 1 202 ? 7.222 11.375 30.184 1.00 39.68 209 ASN A CA 1
ATOM 1622 C C . ASN A 1 202 ? 7.531 10.913 28.770 1.00 39.88 209 ASN A C 1
ATOM 1623 O O . ASN A 1 202 ? 8.506 10.189 28.536 1.00 36.78 209 ASN A O 1
ATOM 1628 N N . THR A 1 203 ? 6.694 11.363 27.835 1.00 38.46 210 THR A N 1
ATOM 1629 C CA . THR A 1 203 ? 6.811 11.015 26.424 1.00 36.11 210 THR A CA 1
ATOM 1630 C C . THR A 1 203 ? 6.362 12.140 25.489 1.00 34.77 210 THR A C 1
ATOM 1631 O O . THR A 1 203 ? 5.335 12.775 25.719 1.00 33.38 210 THR A O 1
ATOM 1635 N N . THR A 1 204 ? 7.150 12.382 24.443 1.00 35.30 211 THR A N 1
ATOM 1636 C CA . THR A 1 204 ? 6.823 13.387 23.432 1.00 33.52 211 THR A CA 1
ATOM 1637 C C . THR A 1 204 ? 6.474 12.600 22.167 1.00 33.19 211 THR A C 1
ATOM 1638 O O . THR A 1 204 ? 7.185 11.660 21.783 1.00 31.16 211 THR A O 1
ATOM 1642 N N . PHE A 1 205 ? 5.378 12.983 21.530 1.00 30.79 212 PHE A N 1
ATOM 1643 C CA . PHE A 1 205 ? 4.928 12.325 20.316 1.00 28.18 212 PHE A CA 1
ATOM 1644 C C . PHE A 1 205 ? 5.069 13.325 19.182 1.00 27.03 212 PHE A C 1
ATOM 1645 O O . PHE A 1 205 ? 4.902 14.536 19.377 1.00 22.24 212 PHE A O 1
ATOM 1653 N N . ALA A 1 206 ? 5.384 12.823 17.996 1.00 25.00 213 ALA A N 1
ATOM 1654 C CA . ALA A 1 206 ? 5.546 13.696 16.849 1.00 22.29 213 ALA A CA 1
ATOM 1655 C C . ALA A 1 206 ? 5.032 13.075 15.565 1.00 24.32 213 ALA A C 1
ATOM 1656 O O . ALA A 1 206 ? 5.097 11.852 15.358 1.00 21.38 213 ALA A O 1
ATOM 1658 N N . GLY A 1 207 ? 4.515 13.945 14.708 1.00 23.58 214 GLY A N 1
ATOM 1659 C CA . GLY A 1 207 ? 4.006 13.515 13.425 1.00 23.62 214 GLY A CA 1
ATOM 1660 C C . GLY A 1 207 ? 4.921 14.158 12.414 1.00 23.89 214 GLY A C 1
ATOM 1661 O O . GLY A 1 207 ? 5.190 15.366 12.485 1.00 19.35 214 GLY A O 1
ATOM 1662 N N . VAL A 1 208 ? 5.430 13.356 11.489 1.00 22.19 215 VAL A N 1
ATOM 1663 C CA . VAL A 1 208 ? 6.308 13.885 10.458 1.00 20.07 215 VAL A CA 1
ATOM 1664 C C . VAL A 1 208 ? 5.803 13.464 9.074 1.00 19.78 215 VAL A C 1
ATOM 1665 O O . VAL A 1 208 ? 5.043 12.500 8.947 1.00 18.80 215 VAL A O 1
ATOM 1669 N N . ARG A 1 209 ? 6.243 14.197 8.055 1.00 21.37 216 ARG A N 1
ATOM 1670 C CA . ARG A 1 209 ? 5.897 13.964 6.653 1.00 24.00 216 ARG A CA 1
ATOM 1671 C C . ARG A 1 209 ? 7.194 13.626 5.888 1.00 25.53 216 ARG A C 1
ATOM 1672 O O . ARG A 1 209 ? 8.199 14.332 6.062 1.00 23.73 216 ARG A O 1
ATOM 1680 N N . PHE A 1 210 ? 7.177 12.564 5.062 1.00 22.15 217 PHE A N 1
ATOM 1681 C CA . PHE A 1 210 ? 8.352 12.164 4.265 1.00 22.36 217 PHE A CA 1
ATOM 1682 C C . PHE A 1 210 ? 8.541 13.128 3.100 1.00 23.41 217 PHE A C 1
ATOM 1683 O O . PHE A 1 210 ? 7.597 13.786 2.668 1.00 23.68 217 PHE A O 1
ATOM 1691 N N . HIS A 1 211 ? 9.766 13.188 2.584 1.00 26.34 218 HIS A N 1
ATOM 1692 C CA . HIS A 1 211 ? 10.113 14.054 1.453 1.00 24.15 218 HIS A CA 1
ATOM 1693 C C . HIS A 1 211 ? 11.225 13.422 0.618 1.00 21.80 218 HIS A C 1
ATOM 1694 O O . HIS A 1 211 ? 12.122 12.780 1.167 1.00 19.28 218 HIS A O 1
ATOM 1701 N N . ASN A 1 212 ? 11.163 13.631 -0.698 1.00 18.86 219 ASN A N 1
ATOM 1702 C CA . ASN A 1 212 ? 12.151 13.116 -1.654 1.00 22.72 219 ASN A CA 1
ATOM 1703 C C . ASN A 1 212 ? 12.504 11.648 -1.453 1.00 20.61 219 ASN A C 1
ATOM 1704 O O . ASN A 1 212 ? 13.681 11.308 -1.352 1.00 18.94 219 ASN A O 1
ATOM 1709 N N . LEU A 1 213 ? 11.483 10.791 -1.403 1.00 22.80 220 LEU A N 1
ATOM 1710 C CA . LEU A 1 213 ? 11.667 9.349 -1.238 1.00 21.62 220 LEU A CA 1
ATOM 1711 C C . LEU A 1 213 ? 11.863 8.661 -2.584 1.00 24.67 220 LEU A C 1
ATOM 1712 O O . LEU A 1 213 ? 11.150 8.958 -3.547 1.00 23.48 220 LEU A O 1
ATOM 1717 N N . SER A 1 214 ? 12.809 7.726 -2.635 1.00 22.39 221 SER A N 1
ATOM 1718 C CA . SER A 1 214 ? 13.073 6.958 -3.843 1.00 25.44 221 SER A CA 1
ATOM 1719 C C . SER A 1 214 ? 11.928 5.959 -4.009 1.00 27.00 221 SER A C 1
ATOM 1720 O O . SER A 1 214 ? 11.156 5.729 -3.076 1.00 26.53 221 SER A O 1
ATOM 1723 N N . GLY A 1 215 ? 11.821 5.354 -5.189 1.00 26.77 222 GLY A N 1
ATOM 1724 C CA . GLY A 1 215 ? 10.742 4.403 -5.408 1.00 24.42 222 GLY A CA 1
ATOM 1725 C C . GLY A 1 215 ? 10.868 3.240 -4.440 1.00 24.35 222 GLY A C 1
ATOM 1726 O O . GLY A 1 215 ? 9.896 2.810 -3.822 1.00 20.22 222 GLY A O 1
ATOM 1727 N N . GLN A 1 216 ? 12.088 2.736 -4.312 1.00 26.47 223 GLN A N 1
ATOM 1728 C CA . GLN A 1 216 ? 12.374 1.621 -3.427 1.00 28.99 223 GLN A CA 1
ATOM 1729 C C . GLN A 1 216 ? 11.922 1.926 -2.012 1.00 26.79 223 GLN A C 1
ATOM 1730 O O . GLN A 1 216 ? 11.292 1.094 -1.366 1.00 26.48 223 GLN A O 1
ATOM 1736 N N . ALA A 1 217 ? 12.246 3.128 -1.535 1.00 25.24 224 ALA A N 1
ATOM 1737 C CA . ALA A 1 217 ? 11.848 3.554 -0.196 1.00 24.73 224 ALA A CA 1
ATOM 1738 C C . ALA A 1 217 ? 10.321 3.600 -0.083 1.00 21.97 224 ALA A C 1
ATOM 1739 O O . ALA A 1 217 ? 9.745 3.173 0.918 1.00 21.95 224 ALA A O 1
ATOM 1741 N N . GLN A 1 218 ? 9.664 4.118 -1.112 1.00 21.01 225 GLN A N 1
ATOM 1742 C CA . GLN A 1 218 ? 8.212 4.211 -1.103 1.00 23.25 225 GLN A CA 1
ATOM 1743 C C . GLN A 1 218 ? 7.561 2.828 -1.097 1.00 23.36 225 GLN A C 1
ATOM 1744 O O . GLN A 1 218 ? 6.666 2.552 -0.296 1.00 23.32 225 GLN A O 1
ATOM 1750 N N . ARG A 1 219 ? 8.009 1.954 -1.992 1.00 22.43 226 ARG A N 1
ATOM 1751 C CA . ARG A 1 219 ? 7.455 0.610 -2.050 1.00 25.76 226 ARG A CA 1
ATOM 1752 C C . ARG A 1 219 ? 7.684 -0.137 -0.732 1.00 24.38 226 ARG A C 1
ATOM 1753 O O . ARG A 1 219 ? 6.864 -0.951 -0.309 1.00 25.33 226 ARG A O 1
ATOM 1761 N N . LYS A 1 220 ? 8.796 0.160 -0.075 1.00 23.41 227 LYS A N 1
ATOM 1762 C CA . LYS A 1 220 ? 9.106 -0.481 1.185 1.00 24.84 227 LYS A CA 1
ATOM 1763 C C . LYS A 1 220 ? 8.196 0.028 2.311 1.00 23.22 227 LYS A C 1
ATOM 1764 O O . LYS A 1 220 ? 7.724 -0.750 3.141 1.00 23.92 227 LYS A O 1
ATOM 1770 N N . ILE A 1 221 ? 7.952 1.335 2.348 1.00 18.75 228 ILE A N 1
ATOM 1771 C CA . ILE A 1 221 ? 7.076 1.919 3.367 1.00 16.65 228 ILE A CA 1
ATOM 1772 C C . ILE A 1 221 ? 5.640 1.448 3.112 1.00 16.53 228 ILE A C 1
ATOM 1773 O O . ILE A 1 221 ? 4.954 0.985 4.013 1.00 17.50 228 ILE A O 1
ATOM 1778 N N . GLU A 1 222 ? 5.205 1.554 1.862 1.00 15.42 229 GLU A N 1
ATOM 1779 C CA . GLU A 1 222 ? 3.850 1.157 1.488 1.00 20.70 229 GLU A CA 1
ATOM 1780 C C . GLU A 1 222 ? 3.548 -0.341 1.678 1.00 21.91 229 GLU A C 1
ATOM 1781 O O . GLU A 1 222 ? 2.426 -0.712 2.060 1.00 21.51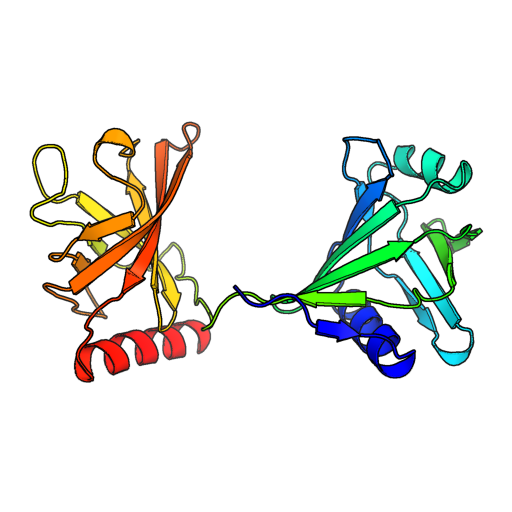 229 GLU A O 1
ATOM 1787 N N . SER A 1 223 ? 4.536 -1.202 1.439 1.00 22.97 230 SER A N 1
ATOM 1788 C CA . SER A 1 223 ? 4.298 -2.634 1.613 1.00 24.79 230 SER A CA 1
ATOM 1789 C C . SER A 1 223 ? 4.170 -2.967 3.104 1.00 23.07 230 SER A C 1
ATOM 1790 O O . SER A 1 223 ? 3.470 -3.901 3.470 1.00 23.15 230 SER A O 1
ATOM 1793 N N . PHE A 1 224 ? 4.834 -2.193 3.959 1.00 20.22 231 PHE A N 1
ATOM 1794 C CA . PHE A 1 224 ? 4.755 -2.398 5.410 1.00 20.68 231 PHE A CA 1
ATOM 1795 C C . PHE A 1 224 ? 3.355 -1.963 5.860 1.00 22.25 231 PHE A C 1
ATOM 1796 O O . PHE A 1 224 ? 2.662 -2.682 6.594 1.00 22.44 231 PHE A O 1
ATOM 1804 N N . VAL A 1 225 ? 2.933 -0.786 5.407 1.00 21.94 232 VAL A N 1
ATOM 1805 C CA . VAL A 1 225 ? 1.607 -0.276 5.750 1.00 21.12 232 VAL A CA 1
ATOM 1806 C C . VAL A 1 225 ? 0.579 -1.339 5.382 1.00 25.16 232 VAL A C 1
ATOM 1807 O O . VAL A 1 225 ? -0.313 -1.669 6.176 1.00 24.38 232 VAL A O 1
ATOM 1811 N N . TYR A 1 226 ? 0.720 -1.879 4.177 1.00 23.28 233 TYR A N 1
ATOM 1812 C CA . TYR A 1 226 ? -0.190 -2.903 3.699 1.00 26.78 233 TYR A CA 1
ATOM 1813 C C . TYR A 1 226 ? -0.144 -4.132 4.585 1.00 26.44 233 TYR A C 1
ATOM 1814 O O . TYR A 1 226 ? -1.176 -4.689 4.952 1.00 22.56 233 TYR A O 1
ATOM 1823 N N . GLN A 1 227 ? 1.057 -4.558 4.941 1.00 28.79 234 GLN A N 1
ATOM 1824 C CA . GLN A 1 227 ? 1.177 -5.733 5.781 1.00 32.33 234 GLN A CA 1
ATOM 1825 C C . GLN A 1 227 ? 0.660 -5.521 7.189 1.00 33.50 234 GLN A C 1
ATOM 1826 O O . GLN A 1 227 ? 0.062 -6.427 7.773 1.00 35.02 234 GLN A O 1
ATOM 1832 N N . LEU A 1 228 ? 0.846 -4.319 7.727 1.00 34.36 235 LEU A N 1
ATOM 1833 C CA . LEU A 1 228 ? 0.367 -4.026 9.073 1.00 37.19 235 LEU A CA 1
ATOM 1834 C C . LEU A 1 228 ? -1.130 -4.268 9.232 1.00 41.28 235 LEU A C 1
ATOM 1835 O O . LEU A 1 228 ? -1.577 -4.711 10.285 1.00 44.72 235 LEU A O 1
ATOM 1840 N N . GLN A 1 229 ? -1.916 -3.975 8.205 1.00 47.91 236 GLN A N 1
ATOM 1841 C CA . GLN A 1 229 ? -3.354 -4.201 8.310 1.00 54.78 236 GLN A CA 1
ATOM 1842 C C . GLN A 1 229 ? -3.754 -5.582 7.807 1.00 60.14 236 GLN A C 1
ATOM 1843 O O . GLN A 1 229 ? -4.913 -5.987 7.912 1.00 60.11 236 GLN A O 1
ATOM 1849 N N . ARG A 1 230 ? -2.791 -6.308 7.253 1.00 67.19 237 ARG A N 1
ATOM 1850 C CA . ARG A 1 230 ? -3.069 -7.655 6.791 1.00 74.34 237 ARG A CA 1
ATOM 1851 C C . ARG A 1 230 ? -3.403 -8.431 8.054 1.00 76.73 237 ARG A C 1
ATOM 1852 O O . ARG A 1 230 ? -4.278 -9.294 8.061 1.00 78.02 237 ARG A O 1
ATOM 1860 N N . GLU A 1 231 ? -2.702 -8.097 9.129 1.00 78.38 238 GLU A N 1
ATOM 1861 C CA . GLU A 1 231 ? -2.911 -8.749 10.409 1.00 80.30 238 GLU A CA 1
ATOM 1862 C C . GLU A 1 231 ? -3.853 -7.915 11.269 1.00 80.21 238 GLU A C 1
ATOM 1863 O O . GLU A 1 231 ? -3.357 -7.236 12.192 1.00 80.51 238 GLU A O 1
#

Foldseek 3Di:
DDFWDKDQDLVVLLVVLVQQQVVQWWKWKAFPPDPDIWIWGWPDGDSVVQKTKIWQIVVNVCVVCLVVQTKIKMWTDGPQKIKIDIDNGRWDWDADPRTIITMDGRGRIITIDHPDPWDKFFADPVDWWKKWFAADQFADDDIFIWTWTIATLWWTKIKGAADCVVRDDAQDKTQAMAIDPPLGDGRWIWGWHDWDADPVRRMMMTIITTDDDDVSNSCSRHVVSVVSVVD

Solvent-accessible surface area: 13694 Å² total; per-residue (Å²): 174,138,98,43,131,92,14,72,60,75,127,71,2,0,50,18,0,86,78,0,51,135,57,112,20,68,0,51,0,40,1,138,134,99,116,103,141,7,61,0,33,4,59,86,16,41,100,163,67,75,36,10,4,6,34,40,1,90,51,135,94,0,11,125,31,6,115,77,39,40,97,5,76,0,35,1,103,33,130,49,14,56,2,2,10,103,5,96,50,86,29,140,56,36,114,96,136,52,133,40,24,0,24,12,52,13,5,164,92,0,35,64,37,84,163,131,126,22,135,90,4,78,11,115,146,98,102,31,7,89,2,38,1,41,10,86,107,21,102,64,140,50,51,10,203,9,65,1,25,15,1,3,32,54,8,9,56,0,77,3,158,13,75,17,69,135,60,14,99,105,33,38,46,1,44,120,2,94,6,30,138,91,3,39,7,94,83,9,61,0,17,1,109,76,38,83,49,63,121,215,101,70,13,2,33,1,6,7,97,13,54,142,35,68,30,127,16,78,160,66,0,79,50,21,15,125,98,36,84,156,178

Organism: Pseudomonas putida (strain ATCC 47054 / DSM 6125 / CFBP 8728 / NCIMB 11950 / KT2440) (NCBI:txid160488)

Sequence (231 aa):
PQPPKVLSTPLEIAANLRQLQESHDPLIITFHDRSHRFQSYVVHVDRESNTLALDEMIPRDGEKFIENGEHFRVEGFHDGVRIAWECDHALKISEVDGHRCYSGPLPQEVTYHQRRNAFRAALKLSQLVDIILDGAHLKGNGAMRGKLLDISATGCKLRFEGNVEDRLQLGQVYERFKAGNPLGLVDTMVELRHLHYEERINTTFAGVRFHNLSGQAQRKIESFVYQLQRE

Radius of gyration: 22.51 Å; Cα contacts (8 Å, |Δi|>4): 508; chains: 1; bounding box: 64×37×38 Å